Protein 9JQF (pdb70)

Structure (mmCIF, N/CA/C/O backbone):
data_9JQF
#
_entry.id   9JQF
#
_cell.length_a   122.748
_cell.length_b   122.748
_cell.length_c   104.691
_cell.angle_alpha   90.00
_cell.angle_beta   90.00
_cell.angle_gamma   120.00
#
_symmetry.space_group_name_H-M   'H 3 2'
#
loop_
_entity.id
_entity.type
_entity.pdbx_description
1 polymer '1-aminocyclopropane-1-c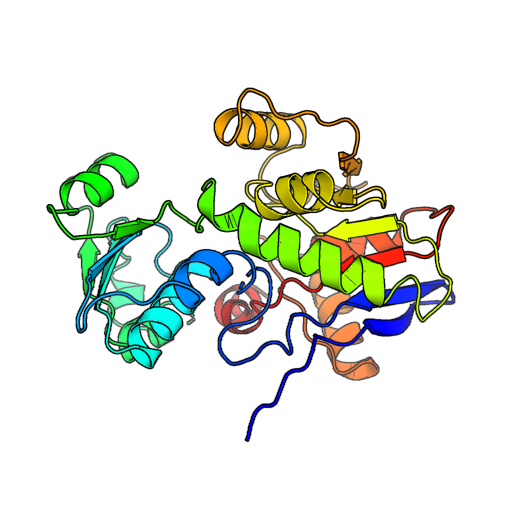arboxylate deaminase/D-cysteine desulfhydrase'
2 non-polymer 'SULFATE ION'
3 water water
#
loop_
_atom_site.group_PDB
_atom_site.id
_atom_site.type_symbol
_atom_site.label_atom_id
_atom_site.label_alt_id
_atom_site.label_comp_id
_atom_site.label_asym_id
_atom_site.label_entity_id
_atom_site.label_seq_id
_atom_site.pdbx_PDB_ins_code
_atom_site.Cartn_x
_atom_site.Cartn_y
_atom_site.Cartn_z
_atom_site.occupancy
_atom_site.B_iso_or_equiv
_atom_site.auth_seq_id
_atom_site.auth_comp_id
_atom_site.auth_asym_id
_atom_site.auth_atom_id
_atom_site.pdbx_PDB_model_num
ATOM 1 N N . ASN A 1 8 ? 7.706 -54.738 -21.385 1.00 54.65 2 ASN A N 1
ATOM 2 C CA . ASN A 1 8 ? 8.491 -53.827 -22.212 1.00 43.21 2 ASN A CA 1
ATOM 3 C C . ASN A 1 8 ? 8.796 -52.511 -21.517 1.00 44.84 2 ASN A C 1
ATOM 4 O O . ASN A 1 8 ? 7.898 -51.852 -20.994 1.00 48.44 2 ASN A O 1
ATOM 9 N N . PHE A 1 9 ? 10.065 -52.115 -21.543 1.00 43.26 3 PHE A N 1
ATOM 10 C CA . PHE A 1 9 ? 10.486 -50.780 -21.146 1.00 35.49 3 PHE A CA 1
ATOM 11 C C . PHE A 1 9 ? 10.818 -50.019 -22.422 1.00 35.88 3 PHE A C 1
ATOM 12 O O . PHE A 1 9 ? 11.647 -50.473 -23.217 1.00 38.34 3 PHE A O 1
ATOM 20 N N . ILE A 1 10 ? 10.147 -48.891 -22.638 1.00 33.13 4 ILE A N 1
ATOM 21 C CA . ILE A 1 10 ? 10.369 -48.088 -23.833 1.00 30.99 4 ILE A CA 1
ATOM 22 C C . ILE A 1 10 ? 10.442 -46.628 -23.422 1.00 26.09 4 ILE A C 1
ATOM 23 O O . ILE A 1 10 ? 9.641 -46.157 -22.607 1.00 31.42 4 ILE A O 1
ATOM 28 N N . LYS A 1 11 ? 11.413 -45.917 -23.984 1.00 22.82 5 LYS A N 1
ATOM 29 C CA . LYS A 1 11 ? 11.649 -44.517 -23.677 1.00 21.35 5 LYS A CA 1
ATOM 30 C C . LYS A 1 11 ? 12.110 -43.810 -24.943 1.00 20.81 5 LYS A C 1
ATOM 31 O O . LYS A 1 11 ? 12.871 -44.376 -25.731 1.00 24.86 5 LYS A O 1
ATOM 34 N N . THR A 1 12 ? 11.630 -42.593 -25.142 1.00 19.42 6 THR A N 1
ATOM 35 C CA . THR A 1 12 ? 12.135 -41.751 -26.221 1.00 18.09 6 THR A CA 1
ATOM 36 C C . THR A 1 12 ? 12.241 -40.330 -25.692 1.00 21.37 6 THR A C 1
ATOM 37 O O . THR A 1 12 ? 11.805 -40.025 -24.575 1.00 23.67 6 THR A O 1
ATOM 41 N N . ILE A 1 13 ? 12.862 -39.461 -26.486 1.00 20.18 7 ILE A N 1
ATOM 42 C CA . ILE A 1 13 ? 12.903 -38.039 -26.171 1.00 21.05 7 ILE A CA 1
ATOM 43 C C . ILE A 1 13 ? 12.514 -37.296 -27.435 1.00 17.78 7 ILE A C 1
ATOM 44 O O . ILE A 1 13 ? 12.715 -37.783 -28.555 1.00 18.49 7 ILE A O 1
ATOM 49 N N . SER A 1 14 ? 11.926 -36.125 -27.265 1.00 15.00 8 SER A N 1
ATOM 50 C CA . SER A 1 14 ? 11.362 -35.469 -28.432 1.00 14.30 8 SER A CA 1
ATOM 51 C C . SER A 1 14 ? 12.475 -35.122 -29.414 1.00 16.32 8 SER A C 1
ATOM 52 O O . SER A 1 14 ? 13.591 -34.769 -28.998 1.00 18.35 8 SER A O 1
ATOM 55 N N . PRO A 1 15 ? 12.229 -35.241 -30.713 1.00 15.61 9 PRO A N 1
ATOM 56 C CA . PRO A 1 15 ? 13.309 -35.085 -31.678 1.00 15.07 9 PRO A CA 1
ATOM 57 C C . PRO A 1 15 ? 13.625 -33.623 -31.945 1.00 17.05 9 PRO A C 1
ATOM 58 O O . PRO A 1 15 ? 12.836 -32.720 -31.664 1.00 17.27 9 PRO A O 1
ATOM 62 N N . ILE A 1 16 ? 14.820 -33.408 -32.483 1.00 17.46 10 ILE A N 1
ATOM 63 C CA . ILE A 1 16 ? 15.231 -32.102 -32.975 1.00 17.23 10 ILE A CA 1
ATOM 64 C C . ILE A 1 16 ? 15.164 -32.139 -34.491 1.00 20.39 10 ILE A C 1
ATOM 65 O O . ILE A 1 16 ? 15.733 -33.036 -35.132 1.00 21.95 10 ILE A O 1
ATOM 70 N N . GLN A 1 17 ? 14.455 -31.180 -35.065 1.00 18.64 11 GLN A N 1
ATOM 71 C CA . GLN A 1 17 ? 14.163 -31.170 -36.488 1.00 16.60 11 GLN A CA 1
ATOM 72 C C . GLN A 1 17 ? 14.798 -29.948 -37.131 1.00 18.66 11 GLN A C 1
ATOM 73 O O . GLN A 1 17 ? 14.750 -28.853 -36.568 1.00 21.01 11 GLN A O 1
ATOM 79 N N . LYS A 1 18 ? 15.386 -30.137 -38.311 1.00 18.70 12 LYS A N 1
ATOM 80 C CA . LYS A 1 18 ? 16.029 -29.051 -39.037 1.00 20.53 12 LYS A CA 1
ATOM 81 C C . LYS A 1 18 ? 15.035 -28.362 -39.963 1.00 21.95 12 LYS A C 1
ATOM 82 O O . LYS A 1 18 ? 14.239 -29.017 -40.638 1.00 25.77 12 LYS A O 1
ATOM 88 N N . ILE A 1 19 ? 15.095 -27.034 -40.008 1.00 19.64 13 ILE A N 1
ATOM 89 C CA . ILE A 1 19 ? 14.196 -26.257 -40.853 1.00 20.09 13 ILE A CA 1
ATOM 90 C C . ILE A 1 19 ? 14.987 -25.147 -41.533 1.00 23.68 13 ILE A C 1
ATOM 91 O O . ILE A 1 19 ? 15.897 -24.566 -40.934 1.00 24.28 13 ILE A O 1
ATOM 96 N N . ASN A 1 20 ? 14.632 -24.850 -42.785 1.00 20.95 14 ASN A N 1
ATOM 97 C CA . ASN A 1 20 ? 15.240 -23.781 -43.567 1.00 22.25 14 ASN A CA 1
ATOM 98 C C . ASN A 1 20 ? 14.171 -22.732 -43.815 1.00 23.03 14 ASN A C 1
ATOM 99 O O . ASN A 1 20 ? 13.188 -23.001 -44.511 1.00 27.83 14 ASN A O 1
ATOM 104 N N . PHE A 1 21 ? 14.360 -21.541 -43.255 1.00 24.84 15 PHE A N 1
ATOM 105 C CA . PHE A 1 21 ? 13.421 -20.436 -43.435 1.00 27.13 15 PHE A CA 1
ATOM 106 C C . PHE A 1 21 ? 14.139 -19.329 -44.202 1.00 28.51 15 PHE A C 1
ATOM 107 O O . PHE A 1 21 ? 14.951 -18.595 -43.627 1.00 29.28 15 PHE A O 1
ATOM 115 N N . ASN A 1 22 ? 13.838 -19.221 -45.498 1.00 28.73 16 ASN A N 1
ATOM 116 C CA . ASN A 1 22 ? 14.409 -18.189 -46.376 1.00 31.03 16 ASN A CA 1
ATOM 117 C C . ASN A 1 22 ? 15.932 -18.217 -46.357 1.00 38.88 16 ASN A C 1
ATOM 118 O O . ASN A 1 22 ? 16.595 -17.178 -46.394 1.00 40.65 16 ASN A O 1
ATOM 123 N N . GLY A 1 23 ? 16.497 -19.419 -46.297 1.00 30.53 17 GLY A N 1
ATOM 124 C CA . GLY A 1 23 ? 17.929 -19.585 -46.307 1.00 29.49 17 GLY A CA 1
ATOM 125 C C . GLY A 1 23 ? 18.554 -19.674 -44.939 1.00 35.03 17 GLY A C 1
ATOM 126 O O . GLY A 1 23 ? 19.730 -20.037 -44.841 1.00 34.65 17 GLY A O 1
ATOM 127 N N . PHE A 1 24 ? 17.806 -19.360 -43.886 1.00 32.32 18 PHE A N 1
ATOM 128 C CA . PHE A 1 24 ? 18.293 -19.477 -42.518 1.00 27.80 18 PHE A CA 1
ATOM 129 C C . PHE A 1 24 ? 17.904 -20.847 -41.982 1.00 23.02 18 PHE A C 1
ATOM 130 O O . PHE A 1 24 ? 16.725 -21.102 -41.713 1.00 25.17 18 PHE A O 1
ATOM 138 N N . GLU A 1 25 ? 18.894 -21.719 -41.811 1.00 26.40 19 GLU A N 1
ATOM 139 C CA . GLU A 1 25 ? 18.672 -23.056 -41.277 1.00 22.84 19 GLU A CA 1
ATOM 140 C C . GLU A 1 25 ? 18.776 -23.009 -39.758 1.00 23.95 19 GLU A C 1
ATOM 141 O O . GLU A 1 25 ? 19.760 -22.497 -39.215 1.00 25.46 19 GLU A O 1
ATOM 147 N N . PHE A 1 26 ? 17.756 -23.520 -39.073 1.00 19.43 20 PHE A N 1
ATOM 148 C CA . PHE A 1 26 ? 17.804 -23.609 -37.614 1.00 20.05 20 PHE A CA 1
ATOM 149 C C . PHE A 1 26 ? 17.140 -24.918 -37.203 1.00 18.34 20 PHE A C 1
ATOM 150 O O . PHE A 1 26 ? 16.791 -25.751 -38.046 1.00 20.59 20 PHE A O 1
ATOM 158 N N . TYR A 1 27 ? 17.001 -25.134 -35.891 1.00 17.17 21 TYR A N 1
ATOM 159 C CA . TYR A 1 27 ? 16.543 -26.414 -35.369 1.00 18.82 21 TYR A CA 1
ATOM 160 C C . TYR A 1 27 ? 15.356 -26.175 -34.453 1.00 17.69 21 TYR A C 1
ATOM 161 O O . TYR A 1 27 ? 15.305 -25.154 -33.771 1.00 18.50 21 TYR A O 1
ATOM 170 N N . ILE A 1 28 ? 14.390 -27.098 -34.459 1.00 16.99 22 ILE A N 1
ATOM 171 C CA . ILE A 1 28 ? 13.234 -27.023 -33.567 1.00 15.21 22 ILE A CA 1
ATOM 172 C C . ILE A 1 28 ? 13.226 -28.262 -32.683 1.00 17.83 22 ILE A C 1
ATOM 173 O O . ILE A 1 28 ? 13.330 -29.394 -33.181 1.00 17.95 22 ILE A O 1
ATOM 178 N N . LYS A 1 29 ? 13.093 -28.047 -31.375 1.00 15.22 23 LYS A N 1
ATOM 179 C CA . LYS A 1 29 ? 12.888 -29.134 -30.423 1.00 15.90 23 LYS A CA 1
ATOM 180 C C . LYS A 1 29 ? 11.392 -29.435 -30.404 1.00 17.15 23 LYS A C 1
ATOM 181 O O . LYS A 1 29 ? 10.600 -28.619 -29.924 1.00 15.57 23 LYS A O 1
ATOM 187 N N . ARG A 1 30 ? 11.000 -30.594 -30.953 1.00 16.90 24 ARG A N 1
ATOM 188 C CA . ARG A 1 30 ? 9.590 -30.906 -31.228 1.00 18.76 24 ARG A CA 1
ATOM 189 C C . ARG A 1 30 ? 8.850 -31.399 -29.980 1.00 16.40 24 ARG A C 1
ATOM 190 O O . ARG A 1 30 ? 8.338 -32.517 -29.935 1.00 16.26 24 ARG A O 1
ATOM 198 N N . ASP A 1 31 ? 8.754 -30.524 -28.975 1.00 13.67 25 ASP A N 1
ATOM 199 C CA . ASP A 1 31 ? 8.043 -30.892 -27.757 1.00 15.96 25 ASP A CA 1
ATOM 200 C C . ASP A 1 31 ? 6.540 -31.014 -27.985 1.00 19.91 25 ASP A C 1
ATOM 201 O O . ASP A 1 31 ? 5.839 -31.540 -27.114 1.00 18.25 25 ASP A O 1
ATOM 206 N N . ASP A 1 32 ? 6.024 -30.545 -29.125 1.00 16.91 26 ASP A N 1
ATOM 207 C CA . ASP A 1 32 ? 4.624 -30.797 -29.428 1.00 18.79 26 ASP A CA 1
ATOM 208 C C . ASP A 1 32 ? 4.341 -32.278 -29.635 1.00 20.57 26 ASP A C 1
ATOM 209 O O . ASP A 1 32 ? 3.169 -32.674 -29.623 1.00 22.88 26 ASP A O 1
ATOM 214 N N . LEU A 1 33 ? 5.378 -33.101 -29.791 1.00 17.58 27 LEU A N 1
ATOM 215 C CA . LEU A 1 33 ? 5.233 -34.536 -30.016 1.00 17.79 27 LEU A CA 1
ATOM 216 C C . LEU A 1 33 ? 5.315 -35.357 -28.732 1.00 19.87 27 LEU A C 1
ATOM 217 O O . LEU A 1 33 ? 5.406 -36.588 -28.809 1.00 24.28 27 LEU A O 1
ATOM 222 N N . LEU A 1 34 ? 5.291 -34.710 -27.562 1.00 20.81 28 LEU A N 1
ATOM 223 C CA . LEU A 1 34 ? 5.450 -35.444 -26.308 1.00 22.81 28 LEU A CA 1
ATOM 224 C C . LEU A 1 34 ? 4.245 -36.304 -25.955 1.00 24.36 28 LEU A C 1
ATOM 225 O O . LEU A 1 34 ? 4.382 -37.201 -25.122 1.00 30.95 28 LEU A O 1
ATOM 230 N N . GLY A 1 35 ? 3.082 -36.064 -26.541 1.00 24.74 29 GLY A N 1
ATOM 231 C CA . GLY A 1 35 ? 1.928 -36.876 -26.229 1.00 30.18 29 GLY A CA 1
ATOM 232 C C . GLY A 1 35 ? 0.683 -36.035 -26.078 1.00 25.94 29 GLY A C 1
ATOM 233 O O . GLY A 1 35 ? 0.656 -34.855 -26.429 1.00 27.51 29 GLY A O 1
ATOM 234 N N . GLU A 1 36 ? -0.375 -36.677 -25.568 1.00 27.83 30 GLU A N 1
ATOM 235 C CA . GLU A 1 36 ? -1.619 -35.967 -25.305 1.00 31.36 30 GLU A CA 1
ATOM 236 C C . GLU A 1 36 ? -1.356 -34.748 -24.445 1.00 30.69 30 GLU A C 1
ATOM 237 O O . GLU A 1 36 ? -1.918 -33.673 -24.683 1.00 37.33 30 GLU A O 1
ATOM 243 N N . ILE A 1 37 ? -0.492 -34.894 -23.448 1.00 22.95 31 ILE A N 1
ATOM 244 C CA . ILE A 1 37 ? 0.089 -33.750 -22.758 1.00 21.38 31 ILE A CA 1
ATOM 245 C C . ILE A 1 37 ? 1.407 -33.439 -23.453 1.00 21.66 31 ILE A C 1
ATOM 246 O O . ILE A 1 37 ? 2.301 -34.291 -23.506 1.00 22.38 31 ILE A O 1
ATOM 251 N N . ASN A 1 38 ? 1.540 -32.233 -24.000 1.00 20.36 32 ASN A N 1
ATOM 252 C CA . ASN A 1 38 ? 2.749 -31.925 -24.756 1.00 17.84 32 ASN A CA 1
ATOM 253 C C . ASN A 1 38 ? 3.157 -30.476 -24.521 1.00 20.57 32 ASN A C 1
ATOM 254 O O . ASN A 1 38 ? 2.460 -29.701 -23.856 1.00 19.97 32 ASN A O 1
ATOM 259 N N . GLY A 1 39 ? 4.338 -30.138 -25.029 1.00 17.49 33 GLY A N 1
ATOM 260 C CA . GLY A 1 39 ? 4.778 -28.759 -25.015 1.00 18.03 33 GLY A CA 1
ATOM 261 C C . GLY A 1 39 ? 5.124 -28.268 -23.617 1.00 18.99 33 GLY A C 1
ATOM 262 O O . GLY A 1 39 ? 5.482 -29.034 -22.709 1.00 17.19 33 GLY A O 1
ATOM 263 N N . ASN A 1 40 ? 4.990 -26.953 -23.467 1.00 17.57 34 ASN A N 1
ATOM 264 C CA . ASN A 1 40 ? 5.358 -26.232 -22.255 1.00 14.51 34 ASN A CA 1
ATOM 265 C C . ASN A 1 40 ? 4.719 -26.850 -21.015 1.00 19.74 34 ASN A C 1
ATOM 266 O O . ASN A 1 40 ? 5.410 -27.201 -20.045 1.00 18.00 34 ASN A O 1
ATOM 295 N N . ALA A 1 42 ? 3.420 -29.731 -20.539 1.00 17.36 36 ALA A N 1
ATOM 296 C CA . ALA A 1 42 ? 3.912 -31.082 -20.273 1.00 20.78 36 ALA A CA 1
ATOM 297 C C . ALA A 1 42 ? 5.235 -31.047 -19.525 1.00 19.31 36 ALA A C 1
ATOM 298 O O . ALA A 1 42 ? 5.460 -31.849 -18.606 1.00 18.82 36 ALA A O 1
ATOM 300 N N . ARG A 1 43 ? 6.145 -30.160 -19.934 1.00 15.28 37 ARG A N 1
ATOM 301 C CA . ARG A 1 43 ? 7.397 -30.004 -19.201 1.00 16.17 37 ARG A CA 1
ATOM 302 C C . ARG A 1 43 ? 7.126 -29.563 -17.767 1.00 17.37 37 ARG A C 1
ATOM 303 O O . ARG A 1 43 ? 7.642 -30.153 -16.806 1.00 16.78 37 ARG A O 1
ATOM 311 N N . LYS A 1 44 ? 6.274 -28.554 -17.592 1.00 16.17 38 LYS A N 1
ATOM 312 C CA . LYS A 1 44 ? 5.970 -28.128 -16.231 1.00 16.98 38 LYS A CA 1
ATOM 313 C C . LYS A 1 44 ? 5.384 -29.260 -15.392 1.00 19.50 38 LYS A C 1
ATOM 314 O O . LYS A 1 44 ? 5.617 -29.306 -14.183 1.00 18.51 38 LYS A O 1
ATOM 320 N N . LEU A 1 45 ? 4.602 -30.161 -15.994 1.00 18.94 39 LEU A N 1
ATOM 321 C CA . LEU A 1 45 ? 3.953 -31.222 -15.222 1.00 21.09 39 LEU A CA 1
ATOM 322 C C . LEU A 1 45 ? 4.884 -32.373 -14.860 1.00 18.52 39 LEU A C 1
ATOM 323 O O . LEU A 1 45 ? 4.456 -33.278 -14.139 1.00 20.72 39 LEU A O 1
ATOM 328 N N . ALA A 1 46 ? 6.137 -32.366 -15.323 1.00 17.58 40 ALA A N 1
ATOM 329 C CA . ALA A 1 46 ? 6.999 -33.532 -15.128 1.00 20.72 40 ALA A CA 1
ATOM 330 C C . ALA A 1 46 ? 7.097 -33.932 -13.662 1.00 22.09 40 ALA A C 1
ATOM 331 O O . ALA A 1 46 ? 7.056 -35.126 -13.334 1.00 21.11 40 ALA A O 1
ATOM 333 N N . PHE A 1 47 ? 7.231 -32.952 -12.769 1.00 20.26 41 PHE A N 1
ATOM 334 C CA . PHE A 1 47 ? 7.292 -33.253 -11.339 1.00 20.88 41 PHE A CA 1
ATOM 335 C C . PHE A 1 47 ? 6.090 -34.078 -10.893 1.00 21.65 41 PHE A C 1
ATOM 336 O O . PHE A 1 47 ? 6.233 -35.075 -10.180 1.00 23.92 41 PHE A O 1
ATOM 344 N N . TYR A 1 48 ? 4.892 -33.657 -11.290 1.00 20.14 42 TYR A N 1
ATOM 345 C CA . TYR A 1 48 ? 3.676 -34.317 -10.826 1.00 24.74 42 TYR A CA 1
ATOM 346 C C . TYR A 1 48 ? 3.491 -35.682 -11.473 1.00 26.99 42 TYR A C 1
ATOM 347 O O . TYR A 1 48 ? 2.946 -36.601 -10.852 1.00 29.87 42 TYR A O 1
ATOM 356 N N . ILE A 1 49 ? 3.929 -35.828 -12.724 1.00 22.16 43 ILE A N 1
ATOM 357 C CA . ILE A 1 49 ? 3.815 -37.107 -13.418 1.00 26.33 43 ILE A CA 1
ATOM 358 C C . ILE A 1 49 ? 4.732 -38.147 -12.789 1.00 30.95 43 ILE A C 1
ATOM 359 O O . ILE A 1 49 ? 4.392 -39.336 -12.741 1.00 33.76 43 ILE A O 1
ATOM 364 N N . HIS A 1 50 ? 5.891 -37.722 -12.281 1.00 29.44 44 HIS A N 1
ATOM 365 C CA . HIS A 1 50 ? 6.838 -38.646 -11.670 1.00 38.88 44 HIS A CA 1
ATOM 366 C C . HIS A 1 50 ? 6.454 -39.030 -10.246 1.00 36.76 44 HIS A C 1
ATOM 367 O O . HIS A 1 50 ? 6.951 -40.042 -9.738 1.00 42.60 44 HIS A O 1
ATOM 374 N N . GLN A 1 51 ? 5.593 -38.256 -9.589 1.00 26.96 45 GLN A N 1
ATOM 375 C CA . GLN A 1 51 ? 5.084 -38.663 -8.288 1.00 28.66 45 GLN A CA 1
ATOM 376 C C . GLN A 1 51 ? 4.127 -39.843 -8.449 1.00 31.37 45 GLN A C 1
ATOM 377 O O . GLN A 1 51 ? 3.615 -40.124 -9.538 1.00 30.09 45 GLN A O 1
ATOM 383 N N . ARG A 1 52 ? 3.899 -40.556 -7.352 1.00 29.80 46 ARG A N 1
ATOM 384 C CA . ARG A 1 52 ? 2.909 -41.631 -7.319 1.00 31.62 46 ARG A CA 1
ATOM 385 C C . ARG A 1 52 ? 1.974 -41.289 -6.171 1.00 37.37 46 ARG A C 1
ATOM 386 O O . ARG A 1 52 ? 2.227 -41.646 -5.019 1.00 47.75 46 ARG A O 1
ATOM 394 N N . TYR A 1 53 ? 0.911 -40.584 -6.491 1.00 32.84 47 TYR A N 1
ATOM 395 C CA . TYR A 1 53 ? -0.058 -40.138 -5.511 1.00 33.72 47 TYR A CA 1
ATOM 396 C C . TYR A 1 53 ? -1.075 -41.237 -5.227 1.00 40.21 47 TYR A C 1
ATOM 397 O O . TYR A 1 53 ? -1.330 -42.094 -6.079 1.00 42.84 47 TYR A O 1
ATOM 406 N N . PRO A 1 54 ? -1.663 -41.234 -4.034 1.00 38.81 48 PRO A N 1
ATOM 407 C CA . PRO A 1 54 ? -2.736 -42.187 -3.746 1.00 45.44 48 PRO A CA 1
ATOM 408 C C . PRO A 1 54 ? -3.866 -42.044 -4.749 1.00 44.80 48 PRO A C 1
ATOM 409 O O . PRO A 1 54 ? -4.047 -40.996 -5.368 1.00 42.24 48 PRO A O 1
ATOM 413 N N . LYS A 1 55 ? -4.621 -43.123 -4.915 1.00 47.51 49 LYS A N 1
ATOM 414 C CA . LYS A 1 55 ? -5.709 -43.110 -5.880 1.00 48.47 49 LYS A CA 1
ATOM 415 C C . LYS A 1 55 ? -6.742 -42.059 -5.492 1.00 45.88 49 LYS A C 1
ATOM 416 O O . LYS A 1 55 ? -7.011 -41.838 -4.307 1.00 45.84 49 LYS A O 1
ATOM 419 N N . ASN A 1 56 ? -7.300 -41.395 -6.508 1.00 44.50 50 ASN A N 1
ATOM 420 C CA . ASN A 1 56 ? -8.295 -40.331 -6.368 1.00 46.93 50 ASN A CA 1
ATOM 421 C C . ASN A 1 56 ? -7.750 -39.094 -5.654 1.00 42.61 50 ASN A C 1
ATOM 422 O O . ASN A 1 56 ? -8.521 -38.322 -5.070 1.00 45.15 50 ASN A O 1
ATOM 427 N N . GLN A 1 57 ? -6.434 -38.898 -5.682 1.00 40.02 51 GLN A N 1
ATOM 428 C CA . GLN A 1 57 ? -5.834 -37.666 -5.186 1.00 37.56 51 GLN A CA 1
ATOM 429 C C . GLN A 1 57 ? -6.468 -36.450 -5.854 1.00 39.18 51 GLN A C 1
ATOM 430 O O . GLN A 1 57 ? -6.692 -36.435 -7.066 1.00 39.46 51 GLN A O 1
ATOM 436 N N . SER A 1 58 ? -6.750 -35.420 -5.062 1.00 41.51 52 SER A N 1
ATOM 437 C CA . SER A 1 58 ? -7.330 -34.189 -5.585 1.00 38.68 52 SER A CA 1
ATOM 438 C C . SER A 1 58 ? -6.267 -33.122 -5.788 1.00 33.51 52 SER A C 1
ATOM 439 O O . SER A 1 58 ? -5.357 -32.969 -4.967 1.00 36.02 52 SER A O 1
ATOM 442 N N . PHE A 1 59 ? -6.400 -32.379 -6.888 1.00 31.31 53 PHE A N 1
ATOM 443 C CA . PHE A 1 59 ? -5.528 -31.271 -7.243 1.00 27.70 53 PHE A CA 1
ATOM 444 C C . PHE A 1 59 ? -6.369 -30.015 -7.409 1.00 34.66 53 PHE A C 1
ATOM 445 O O . PHE A 1 59 ? -7.451 -30.059 -8.002 1.00 44.78 53 PHE A O 1
ATOM 453 N N . VAL A 1 60 ? -5.879 -28.900 -6.869 1.00 34.87 54 VAL A N 1
ATOM 454 C CA . VAL A 1 60 ? -6.555 -27.607 -6.958 1.00 35.74 54 VAL A CA 1
ATOM 455 C C . VAL A 1 60 ? -5.662 -26.651 -7.737 1.00 33.02 54 VAL A C 1
ATOM 456 O O . VAL A 1 60 ? -4.491 -26.470 -7.389 1.00 31.32 54 VAL A O 1
ATOM 460 N N . SER A 1 61 ? -6.214 -26.036 -8.778 1.00 28.37 55 SER A N 1
ATOM 461 C CA . SER A 1 61 ? -5.529 -24.961 -9.477 1.00 27.64 55 SER A CA 1
ATOM 462 C C . SER A 1 61 ? -6.556 -23.887 -9.820 1.00 33.05 55 SER A C 1
ATOM 463 O O . SER A 1 61 ? -7.721 -23.956 -9.414 1.00 33.69 55 SER A O 1
ATOM 466 N N . TYR A 1 62 ? -6.111 -22.886 -10.574 1.00 34.98 56 TYR A N 1
ATOM 467 C CA . TYR A 1 62 ? -6.956 -21.756 -10.933 1.00 36.87 56 TYR A CA 1
ATOM 468 C C . TYR A 1 62 ? -6.355 -21.069 -12.152 1.00 30.51 56 TYR A C 1
ATOM 469 O O . TYR A 1 62 ? -5.217 -21.339 -12.542 1.00 30.59 56 TYR A O 1
ATOM 478 N N . GLY A 1 63 ? -7.136 -20.175 -12.746 1.00 33.02 57 GLY A N 1
ATOM 479 C CA . GLY A 1 63 ? -6.693 -19.426 -13.898 1.00 33.49 57 GLY A CA 1
ATOM 480 C C . GLY A 1 63 ? -7.806 -19.301 -14.908 1.00 37.52 57 GLY A C 1
ATOM 481 O O . GLY A 1 63 ? -8.985 -19.433 -14.574 1.00 40.18 57 GLY A O 1
ATOM 482 N N . GLY A 1 64 ? -7.416 -19.033 -16.153 1.00 37.24 58 GLY A N 1
ATOM 483 C CA . GLY A 1 64 ? -8.404 -18.804 -17.191 1.00 40.98 58 GLY A CA 1
ATOM 484 C C . GLY A 1 64 ? -9.139 -20.081 -17.551 1.00 35.52 58 GLY A C 1
ATOM 485 O O . GLY A 1 64 ? -8.552 -21.162 -17.631 1.00 35.42 58 GLY A O 1
ATOM 486 N N . SER A 1 65 ? -10.451 -19.948 -17.769 1.00 43.43 59 SER A N 1
ATOM 487 C CA . SER A 1 65 ? -11.281 -21.085 -18.147 1.00 43.68 59 SER A CA 1
ATOM 488 C C . SER A 1 65 ? -10.956 -21.622 -19.535 1.00 45.92 59 SER A C 1
ATOM 489 O O . SER A 1 65 ? -11.474 -22.679 -19.905 1.00 42.57 59 SER A O 1
ATOM 492 N N . GLN A 1 66 ? -10.117 -20.929 -20.305 1.00 45.28 60 GLN A N 1
ATOM 493 C CA . GLN A 1 66 ? -9.681 -21.403 -21.614 1.00 43.18 60 GLN A CA 1
ATOM 494 C C . GLN A 1 66 ? -8.177 -21.655 -21.680 1.00 36.75 60 GLN A C 1
ATOM 495 O O . GLN A 1 66 ? -7.614 -21.697 -22.782 1.00 37.30 60 GLN A O 1
ATOM 501 N N . SER A 1 67 ? -7.513 -21.835 -20.540 1.00 36.82 61 SER A N 1
ATOM 502 C CA . SER A 1 67 ? -6.053 -21.823 -20.509 1.00 35.84 61 SER A CA 1
ATOM 503 C C . SER A 1 67 ? -5.449 -23.181 -20.866 1.00 33.69 61 SER A C 1
ATOM 504 O O . SER A 1 67 ? -6.047 -24.236 -20.634 1.00 29.85 61 SER A O 1
ATOM 507 N N . ASN A 1 68 ? -4.238 -23.138 -21.435 1.00 34.63 62 ASN A N 1
ATOM 508 C CA . ASN A 1 68 ? -3.498 -24.364 -21.733 1.00 26.65 62 ASN A CA 1
ATOM 509 C C . ASN A 1 68 ? -3.236 -25.177 -20.476 1.00 25.44 62 ASN A C 1
ATOM 510 O O . ASN A 1 68 ? -3.246 -26.411 -20.517 1.00 29.03 62 ASN A O 1
ATOM 515 N N . ALA A 1 69 ? -2.953 -24.503 -19.359 1.00 28.13 63 ALA A N 1
ATOM 516 C CA . ALA A 1 69 ? -2.697 -25.220 -18.116 1.00 25.40 63 ALA A CA 1
ATOM 517 C C . ALA A 1 69 ? -3.923 -26.003 -17.665 1.00 23.47 63 ALA A C 1
ATOM 518 O O . ALA A 1 69 ? -3.799 -27.143 -17.202 1.00 24.58 63 ALA A O 1
ATOM 520 N N . LEU A 1 70 ? -5.113 -25.401 -17.785 1.00 25.26 64 LEU A N 1
ATOM 521 C CA . LEU A 1 70 ? -6.353 -26.107 -17.472 1.00 29.52 64 LEU A CA 1
ATOM 522 C C . LEU A 1 70 ? -6.469 -27.387 -18.289 1.00 27.44 64 LEU A C 1
ATOM 523 O O . LEU A 1 70 ? -6.712 -28.471 -17.740 1.00 27.34 64 LEU A O 1
ATOM 528 N N . ALA A 1 71 ? -6.267 -27.280 -19.608 1.00 30.76 65 ALA A N 1
ATOM 529 C CA . ALA A 1 71 ? -6.353 -28.440 -20.489 1.00 27.07 65 ALA A CA 1
ATOM 530 C C . ALA A 1 71 ? -5.333 -29.509 -20.109 1.00 25.29 65 ALA A C 1
ATOM 531 O O . ALA A 1 71 ? -5.677 -30.691 -19.977 1.00 29.37 65 ALA A O 1
ATOM 533 N N . ALA A 1 72 ? -4.077 -29.108 -19.894 1.00 26.51 66 ALA A N 1
ATOM 534 C CA . ALA A 1 72 ? -3.034 -30.070 -19.539 1.00 23.65 66 ALA A CA 1
ATOM 535 C C . ALA A 1 72 ? -3.335 -30.750 -18.207 1.00 26.46 66 ALA A C 1
ATOM 536 O O . ALA A 1 72 ? -3.228 -31.980 -18.080 1.00 26.38 66 ALA A O 1
ATOM 538 N N . LEU A 1 73 ? -3.710 -29.961 -17.198 1.00 24.71 67 LEU A N 1
ATOM 539 C CA . LEU A 1 73 ? -4.036 -30.529 -15.893 1.00 23.58 67 LEU A CA 1
ATOM 540 C C . LEU A 1 73 ? -5.206 -31.500 -15.982 1.00 25.65 67 LEU A C 1
ATOM 541 O O . LEU A 1 73 ? -5.220 -32.533 -15.300 1.00 26.69 67 LEU A O 1
ATOM 546 N N . SER A 1 74 ? -6.199 -31.187 -16.821 1.00 28.20 68 SER A N 1
ATOM 547 C CA . SER A 1 74 ? -7.361 -32.062 -16.934 1.00 32.70 68 SER A CA 1
ATOM 548 C C . SER A 1 74 ? -6.973 -33.428 -17.491 1.00 27.76 68 SER A C 1
ATOM 549 O O . SER A 1 74 ? -7.484 -34.459 -17.033 1.00 31.35 68 SER A O 1
ATOM 552 N N . ILE A 1 75 ? -6.045 -33.455 -18.458 1.00 29.06 69 ILE A N 1
ATOM 553 C CA . ILE A 1 75 ? -5.556 -34.720 -19.007 1.00 28.15 69 ILE A CA 1
ATOM 554 C C . ILE A 1 75 ? -4.724 -35.463 -17.970 1.00 27.08 69 ILE A C 1
ATOM 555 O O . ILE A 1 75 ? -4.890 -36.673 -17.763 1.00 31.09 69 ILE A O 1
ATOM 560 N N . PHE A 1 76 ? -3.810 -34.746 -17.310 1.00 25.37 70 PHE A N 1
ATOM 561 C CA . PHE A 1 76 ? -3.001 -35.338 -16.248 1.00 25.69 70 PHE A CA 1
ATOM 562 C C . PHE A 1 76 ? -3.879 -36.034 -15.219 1.00 28.49 70 PHE A C 1
ATOM 563 O O . PHE A 1 76 ? -3.631 -37.186 -14.842 1.00 30.62 70 PHE A O 1
ATOM 571 N N . ALA A 1 77 ? -4.942 -35.358 -14.784 1.00 27.70 71 ALA A N 1
ATOM 572 C CA . ALA A 1 77 ? -5.814 -35.946 -13.775 1.00 29.24 71 ALA A CA 1
ATOM 573 C C . ALA A 1 77 ? -6.611 -37.114 -14.345 1.00 32.40 71 ALA A C 1
ATOM 574 O O . ALA A 1 77 ? -6.730 -38.162 -13.698 1.00 32.30 71 ALA A O 1
ATOM 576 N N . LYS A 1 78 ? -7.154 -36.961 -15.556 1.00 32.61 72 LYS A N 1
ATOM 577 C CA . LYS A 1 78 ? -8.011 -38.007 -16.112 1.00 40.16 72 LYS A CA 1
ATOM 578 C C . LYS A 1 78 ? -7.234 -39.297 -16.358 1.00 41.86 72 LYS A C 1
ATOM 579 O O . LYS A 1 78 ? -7.742 -40.393 -16.090 1.00 45.51 72 LYS A O 1
ATOM 582 N N . GLN A 1 79 ? -6.006 -39.188 -16.869 1.00 42.01 73 GLN A N 1
ATOM 583 C CA . GLN A 1 79 ? -5.199 -40.372 -17.151 1.00 39.76 73 GLN A CA 1
ATOM 584 C C . GLN A 1 79 ? -4.914 -41.181 -15.893 1.00 43.41 73 GLN A C 1
ATOM 585 O O . GLN A 1 79 ? -4.770 -42.406 -15.962 1.00 48.13 73 GLN A O 1
ATOM 591 N N . ARG A 1 80 ? -4.826 -40.519 -14.739 1.00 38.50 74 ARG A N 1
ATOM 592 C CA . ARG A 1 80 ? -4.366 -41.151 -13.510 1.00 40.09 74 ARG A CA 1
ATOM 593 C C . ARG A 1 80 ? -5.480 -41.326 -12.488 1.00 44.42 74 ARG A C 1
ATOM 594 O O . ARG A 1 80 ? -5.200 -41.683 -11.338 1.00 48.97 74 ARG A O 1
ATOM 602 N N . SER A 1 81 ? -6.734 -41.101 -12.883 1.00 38.16 75 SER A N 1
ATOM 603 C CA . SER A 1 81 ? -7.882 -41.175 -11.976 1.00 44.38 75 SER A CA 1
ATOM 604 C C . SER A 1 81 ? -7.715 -40.250 -10.774 1.00 45.16 75 SER A C 1
ATOM 605 O O . SER A 1 81 ? -8.214 -40.531 -9.680 1.00 47.54 75 SER A O 1
ATOM 608 N N . TYR A 1 82 ? -7.002 -39.146 -10.965 1.00 41.22 76 TYR A N 1
ATOM 609 C CA . TYR A 1 82 ? -6.984 -38.073 -9.988 1.00 36.44 76 TYR A CA 1
ATOM 610 C C . TYR A 1 82 ? -8.176 -37.146 -10.232 1.00 39.21 76 TYR A C 1
ATOM 611 O O . TYR A 1 82 ? -8.881 -37.246 -11.239 1.00 41.28 76 TYR A O 1
ATOM 620 N N . LYS A 1 83 ? -8.406 -36.232 -9.296 1.00 39.38 77 LYS A N 1
ATOM 621 C CA . LYS A 1 83 ? -9.453 -35.234 -9.446 1.00 41.28 77 LYS A CA 1
ATOM 622 C C . LYS A 1 83 ? -8.827 -33.852 -9.569 1.00 39.17 77 LYS A C 1
ATOM 623 O O . LYS A 1 83 ? -7.843 -33.548 -8.886 1.00 43.00 77 LYS A O 1
ATOM 626 N N . LEU A 1 84 ? -9.390 -33.016 -10.443 1.00 33.88 78 LEU A N 1
ATOM 627 C CA . LEU A 1 84 ? -8.930 -31.641 -10.612 1.00 33.18 78 LEU A CA 1
ATOM 628 C C . LEU A 1 84 ? -10.038 -30.679 -10.215 1.00 35.79 78 LEU A C 1
ATOM 629 O O . LEU A 1 84 ? -11.119 -30.689 -10.813 1.00 40.25 78 LEU A O 1
ATOM 634 N N . VAL A 1 85 ? -9.763 -29.844 -9.222 1.00 36.27 79 VAL A N 1
ATOM 635 C CA . VAL A 1 85 ? -10.635 -28.738 -8.850 1.00 38.20 79 VAL A CA 1
ATOM 636 C C . VAL A 1 85 ? -10.031 -27.471 -9.438 1.00 35.61 79 VAL A C 1
ATOM 637 O O . VAL A 1 85 ? -8.866 -27.150 -9.174 1.00 34.56 79 VAL A O 1
ATOM 641 N N . PHE A 1 86 ? -10.800 -26.751 -10.251 1.00 35.53 80 PHE A N 1
ATOM 642 C CA . PHE A 1 86 ? -10.261 -25.606 -10.979 1.00 33.96 80 PHE A CA 1
ATOM 643 C C . PHE A 1 86 ? -11.092 -24.369 -10.668 1.00 36.33 80 PHE A C 1
ATOM 644 O O . PHE A 1 86 ? -12.255 -24.275 -11.076 1.00 40.08 80 PHE A O 1
ATOM 652 N N . ALA A 1 87 ? -10.494 -23.428 -9.946 1.00 36.28 81 ALA A N 1
ATOM 653 C CA . ALA A 1 87 ? -11.162 -22.184 -9.599 1.00 37.81 81 ALA A CA 1
ATOM 654 C C . ALA A 1 87 ? -10.956 -21.167 -10.714 1.00 38.84 81 ALA A C 1
ATOM 655 O O . ALA A 1 87 ? -9.896 -21.114 -11.333 1.00 41.21 81 ALA A O 1
ATOM 657 N N . CYS A 1 88 ? -11.977 -20.359 -10.974 1.00 42.52 82 CYS A N 1
ATOM 658 C CA . CYS A 1 88 ? -11.853 -19.388 -12.052 1.00 46.23 82 CYS A CA 1
ATOM 659 C C . CYS A 1 88 ? -12.842 -18.259 -11.818 1.00 47.12 82 CYS A C 1
ATOM 660 O O . CYS A 1 88 ? -13.794 -18.394 -11.044 1.00 52.30 82 CYS A O 1
ATOM 663 N N . GLU A 1 89 ? -12.593 -17.137 -12.493 1.00 50.66 83 GLU A N 1
ATOM 664 C CA . GLU A 1 89 ? -13.521 -16.018 -12.431 1.00 52.60 83 GLU A CA 1
ATOM 665 C C . GLU A 1 89 ? -14.865 -16.432 -13.015 1.00 56.81 83 GLU A C 1
ATOM 666 O O . GLU A 1 89 ? -14.952 -17.355 -13.832 1.00 49.36 83 GLU A O 1
ATOM 672 N N . LYS A 1 90 ? -15.921 -15.752 -12.567 1.00 61.86 84 LYS A N 1
ATOM 673 C CA . LYS A 1 90 ? -17.270 -16.049 -13.035 1.00 63.49 84 LYS A CA 1
ATOM 674 C C . LYS A 1 90 ? -17.288 -16.155 -14.553 1.00 63.58 84 LYS A C 1
ATOM 675 O O . LYS A 1 90 ? -16.956 -15.199 -15.261 1.00 68.06 84 LYS A O 1
ATOM 677 N N . ILE A 1 91 ? -17.633 -17.334 -15.045 1.00 56.88 85 ILE A N 1
ATOM 678 C CA . ILE A 1 91 ? -17.516 -17.628 -16.466 1.00 55.17 85 ILE A CA 1
ATOM 679 C C . ILE A 1 91 ? -18.652 -16.959 -17.222 1.00 61.19 85 ILE A C 1
ATOM 680 O O . ILE A 1 91 ? -19.788 -16.878 -16.734 1.00 61.66 85 ILE A O 1
ATOM 682 N N . SER A 1 92 ? -18.333 -16.459 -18.414 1.00 59.71 86 SER A N 1
ATOM 683 C CA . SER A 1 92 ? -19.319 -15.831 -19.279 1.00 67.71 86 SER A CA 1
ATOM 684 C C . SER A 1 92 ? -20.505 -16.758 -19.518 1.00 65.18 86 SER A C 1
ATOM 685 O O . SER A 1 92 ? -20.335 -17.954 -19.779 1.00 63.17 86 SER A O 1
ATOM 688 N N . THR A 1 93 ? -21.712 -16.195 -19.408 1.00 69.22 87 THR A N 1
ATOM 689 C CA . THR A 1 93 ? -22.924 -16.956 -19.690 1.00 71.63 87 THR A CA 1
ATOM 690 C C . THR A 1 93 ? -22.872 -17.585 -21.076 1.00 71.72 87 THR A C 1
ATOM 691 O O . THR A 1 93 ? -23.241 -18.752 -21.252 1.00 71.35 87 THR A O 1
ATOM 695 N N . PHE A 1 94 ? -22.399 -16.830 -22.072 1.00 72.47 88 PHE A N 1
ATOM 696 C CA . PHE A 1 94 ? -22.300 -17.364 -23.427 1.00 72.91 88 PHE A CA 1
ATOM 697 C C . PHE A 1 94 ? -21.409 -18.598 -23.470 1.00 70.11 88 PHE A C 1
ATOM 698 O O . PHE A 1 94 ? -21.766 -19.613 -24.080 1.00 70.53 88 PHE A O 1
ATOM 700 N N . LEU A 1 95 ? -20.245 -18.536 -22.813 1.00 64.92 89 LEU A N 1
ATOM 701 C CA . LEU A 1 95 ? -19.313 -19.658 -22.857 1.00 64.16 89 LEU A CA 1
ATOM 702 C C . LEU A 1 95 ? -19.881 -20.883 -22.149 1.00 66.58 89 LEU A C 1
ATOM 703 O O . LEU A 1 95 ? -19.718 -22.010 -22.632 1.00 62.33 89 LEU A O 1
ATOM 708 N N . LYS A 1 96 ? -20.541 -20.685 -21.003 1.00 62.33 90 LYS A N 1
ATOM 709 C CA . LYS A 1 96 ? -21.132 -21.811 -20.284 1.00 63.25 90 LYS A CA 1
ATOM 710 C C . LYS A 1 96 ? -22.087 -22.585 -21.180 1.00 67.83 90 LYS A C 1
ATOM 711 O O . LYS A 1 96 ? -22.039 -23.818 -21.246 1.00 68.88 90 LYS A O 1
ATOM 714 N N . ASN A 1 97 ? -22.960 -21.865 -21.886 1.00 71.20 91 ASN A N 1
ATOM 715 C CA . ASN A 1 97 ? -23.932 -22.496 -22.764 1.00 72.28 91 ASN A CA 1
ATOM 716 C C . ASN A 1 97 ? -23.314 -22.989 -24.065 1.00 72.27 91 ASN A C 1
ATOM 717 O O . ASN A 1 97 ? -23.896 -23.863 -24.717 1.00 74.32 91 ASN A O 1
ATOM 719 N N . ASN A 1 98 ? -22.150 -22.466 -24.449 1.00 67.81 92 ASN A N 1
ATOM 720 C CA . ASN A 1 98 ? -21.496 -22.814 -25.711 1.00 67.44 92 ASN A CA 1
ATOM 721 C C . ASN A 1 98 ? -20.032 -23.155 -25.453 1.00 66.25 92 ASN A C 1
ATOM 722 O O . ASN A 1 98 ? -19.129 -22.383 -25.799 1.00 67.14 92 ASN A O 1
ATOM 724 N N . ASN A 1 102 ? -10.142 -25.276 -25.056 1.00 46.30 96 ASN A N 1
ATOM 725 C CA . ASN A 1 102 ? -9.601 -25.895 -23.848 1.00 40.43 96 ASN A CA 1
ATOM 726 C C . ASN A 1 102 ? -10.692 -26.104 -22.800 1.00 42.45 96 ASN A C 1
ATOM 727 O O . ASN A 1 102 ? -10.686 -27.112 -22.082 1.00 42.86 96 ASN A O 1
ATOM 732 N N . TYR A 1 103 ? -11.627 -25.152 -22.689 1.00 47.32 97 TYR A N 1
ATOM 733 C CA . TYR A 1 103 ? -12.715 -25.277 -21.719 1.00 48.41 97 TYR A CA 1
ATOM 734 C C . TYR A 1 103 ? -13.571 -26.501 -22.007 1.00 53.28 97 TYR A C 1
ATOM 735 O O . TYR A 1 103 ? -13.981 -27.214 -21.082 1.00 55.88 97 TYR A O 1
ATOM 744 N N . ALA A 1 104 ? -13.851 -26.764 -23.284 1.00 51.64 98 ALA A N 1
ATOM 745 C CA . ALA A 1 104 ? -14.649 -27.934 -23.632 1.00 51.54 98 ALA A CA 1
ATOM 746 C C . ALA A 1 104 ? -13.906 -29.224 -23.313 1.00 51.59 98 ALA A C 1
ATOM 747 O O . ALA A 1 104 ? -14.509 -30.189 -22.829 1.00 56.56 98 ALA A O 1
ATOM 749 N N . LEU A 1 105 ? -12.598 -29.266 -23.581 1.00 50.24 99 LEU A N 1
ATOM 750 C CA . LEU A 1 105 ? -11.830 -30.470 -23.275 1.00 48.39 99 LEU A CA 1
ATOM 751 C C . LEU A 1 105 ? -11.743 -30.700 -21.772 1.00 47.88 99 LEU A C 1
ATOM 752 O O . LEU A 1 105 ? -11.794 -31.847 -21.310 1.00 46.48 99 LEU A O 1
ATOM 757 N N . ALA A 1 106 ? -11.606 -29.621 -20.996 1.00 43.49 100 ALA A N 1
ATOM 758 C CA . ALA A 1 106 ? -11.586 -29.754 -19.544 1.00 41.16 100 ALA A CA 1
ATOM 759 C C . ALA A 1 106 ? -12.942 -30.204 -19.017 1.00 42.57 100 ALA A C 1
ATOM 760 O O . ALA A 1 106 ? -13.010 -31.024 -18.092 1.00 40.88 100 ALA A O 1
ATOM 762 N N . LEU A 1 107 ? -14.031 -29.679 -19.593 1.00 45.50 101 LEU A N 1
ATOM 763 C CA . LEU A 1 107 ? -15.362 -30.174 -19.249 1.00 50.71 101 LEU A CA 1
ATOM 764 C C . LEU A 1 107 ? -15.491 -31.656 -19.569 1.00 51.97 101 LEU A C 1
ATOM 765 O O . LEU A 1 107 ? -16.063 -32.422 -18.785 1.00 57.79 101 LEU A O 1
ATOM 770 N N . GLU A 1 108 ? -14.956 -32.083 -20.716 1.00 47.92 102 GLU A N 1
ATOM 771 C CA . GLU A 1 108 ? -15.069 -33.486 -21.098 1.00 49.96 102 GLU A CA 1
ATOM 772 C C . GLU A 1 108 ? -14.225 -34.381 -20.199 1.00 51.81 102 GLU A C 1
ATOM 773 O O . GLU A 1 108 ? -14.599 -35.533 -19.950 1.00 55.84 102 GLU A O 1
ATOM 775 N N . ASN A 1 109 ? -13.100 -33.874 -19.695 1.00 41.27 103 ASN A N 1
ATOM 776 C CA . ASN A 1 109 ? -12.254 -34.639 -18.790 1.00 41.56 103 ASN A CA 1
ATOM 777 C C . ASN A 1 109 ? -12.731 -34.598 -17.345 1.00 43.98 103 ASN A C 1
ATOM 778 O O . ASN A 1 109 ? -12.030 -35.109 -16.466 1.00 44.44 103 ASN A O 1
ATOM 783 N N . GLY A 1 110 ? -13.888 -34.002 -17.073 1.00 41.87 104 GLY A N 1
ATOM 784 C CA . GLY A 1 110 ? -14.468 -34.087 -15.746 1.00 46.40 104 GLY A CA 1
ATOM 785 C C . GLY A 1 110 ? -13.899 -33.141 -14.716 1.00 44.87 104 GLY A C 1
ATOM 786 O O . GLY A 1 110 ? -13.933 -33.449 -13.521 1.00 44.08 104 GLY A O 1
ATOM 787 N N . VAL A 1 111 ? -13.382 -31.988 -15.140 1.00 37.79 105 VAL A N 1
ATOM 788 C CA . VAL A 1 111 ? -12.859 -31.010 -14.194 1.00 40.86 105 VAL A CA 1
ATOM 789 C C . VAL A 1 111 ? -13.992 -30.443 -13.353 1.00 39.93 105 VAL A C 1
ATOM 790 O O . VAL A 1 111 ? -15.097 -30.195 -13.854 1.00 44.04 105 VAL A O 1
ATOM 794 N N . ASP A 1 112 ? -13.723 -30.235 -12.061 1.00 40.95 106 ASP A N 1
ATOM 795 C CA . ASP A 1 112 ? -14.672 -29.605 -11.141 1.00 42.82 106 ASP A CA 1
ATOM 796 C C . ASP A 1 112 ? -14.399 -28.103 -11.123 1.00 41.53 106 ASP A C 1
ATOM 797 O O . ASP A 1 112 ? -13.525 -27.631 -10.391 1.00 40.55 106 ASP A O 1
ATOM 802 N N . PHE A 1 113 ? -15.146 -27.345 -11.925 1.00 42.00 107 PHE A N 1
ATOM 803 C CA . PHE A 1 113 ? -15.006 -25.893 -11.942 1.00 41.21 107 PHE A CA 1
ATOM 804 C C . PHE A 1 113 ? -15.703 -25.277 -10.736 1.00 43.39 107 PHE A C 1
ATOM 805 O O . PHE A 1 113 ? -16.840 -25.635 -10.412 1.00 45.72 107 PHE A O 1
ATOM 813 N N . VAL A 1 114 ? -15.024 -24.341 -10.077 1.00 43.54 108 VAL A N 1
ATOM 814 C CA . VAL A 1 114 ? -15.580 -23.611 -8.941 1.00 45.20 108 VAL A CA 1
ATOM 815 C C . VAL A 1 114 ? -15.428 -22.127 -9.230 1.00 46.02 108 VAL A C 1
ATOM 816 O O . VAL A 1 114 ? -14.303 -21.631 -9.368 1.00 46.23 108 VAL A O 1
ATOM 820 N N . GLU A 1 115 ? -16.550 -21.421 -9.326 1.00 49.01 109 GLU A N 1
ATOM 821 C CA . GLU A 1 115 ? -16.533 -20.042 -9.785 1.00 50.27 109 GLU A CA 1
ATOM 822 C C . GLU A 1 115 ? -16.333 -19.069 -8.630 1.00 51.72 109 GLU A C 1
ATOM 823 O O . GLU A 1 115 ? -16.803 -19.287 -7.509 1.00 53.25 109 GLU A O 1
ATOM 829 N N . ASN A 1 116 ? -15.621 -17.982 -8.930 1.00 51.52 110 ASN A N 1
ATOM 830 C CA . ASN A 1 116 ? -15.269 -16.947 -7.962 1.00 53.00 110 ASN A CA 1
ATOM 831 C C . ASN A 1 116 ? -16.447 -15.978 -7.834 1.00 57.89 110 ASN A C 1
ATOM 832 O O . ASN A 1 116 ? -16.392 -14.816 -8.238 1.00 64.47 110 ASN A O 1
ATOM 837 N N . ILE A 1 117 ? -17.538 -16.497 -7.259 1.00 59.05 111 ILE A N 1
ATOM 838 C CA . ILE A 1 117 ? -18.798 -15.754 -7.222 1.00 63.24 111 ILE A CA 1
ATOM 839 C C . ILE A 1 117 ? -18.633 -14.438 -6.474 1.00 69.79 111 ILE A C 1
ATOM 840 O O . ILE A 1 117 ? -19.188 -13.407 -6.874 1.00 73.59 111 ILE A O 1
ATOM 845 N N . HIS A 1 118 ? -17.870 -14.445 -5.384 1.00 70.85 112 HIS A N 1
ATOM 846 C CA . HIS A 1 118 ? -17.647 -13.242 -4.594 1.00 75.22 112 HIS A CA 1
ATOM 847 C C . HIS A 1 118 ? -16.555 -12.349 -5.174 1.00 73.62 112 HIS A C 1
ATOM 848 O O . HIS A 1 118 ? -16.071 -11.451 -4.474 1.00 74.13 112 HIS A O 1
ATOM 855 N N . SER A 1 119 ? -16.179 -12.588 -6.435 1.00 69.78 113 SER A N 1
ATOM 856 C CA . SER A 1 119 ? -15.196 -11.801 -7.175 1.00 65.84 113 SER A CA 1
ATOM 857 C C . SER A 1 119 ? -13.963 -11.485 -6.337 1.00 65.96 113 SER A C 1
ATOM 858 O O . SER A 1 119 ? -13.421 -10.378 -6.415 1.00 69.26 113 SER A O 1
ATOM 860 N N . LEU A 1 120 ? -13.515 -12.448 -5.535 1.00 63.00 114 LEU A N 1
ATOM 861 C CA . LEU A 1 120 ? -12.362 -12.258 -4.673 1.00 62.49 114 LEU A CA 1
ATOM 862 C C . LEU A 1 120 ? -11.075 -12.526 -5.451 1.00 62.91 114 LEU A C 1
ATOM 863 O O . LEU A 1 120 ? -11.088 -12.834 -6.646 1.00 63.79 114 LEU A O 1
ATOM 865 N N . SER A 1 121 ? -9.942 -12.392 -4.766 1.00 63.89 115 SER A N 1
ATOM 866 C CA . SER A 1 121 ? -8.662 -12.741 -5.368 1.00 57.03 115 SER A CA 1
ATOM 867 C C . SER A 1 121 ? -8.660 -14.214 -5.742 1.00 52.68 115 SER A C 1
ATOM 868 O O . SER A 1 121 ? -8.782 -15.085 -4.875 1.00 50.16 115 SER A O 1
ATOM 870 N N . LEU A 1 122 ? -8.519 -14.489 -7.039 1.00 51.37 116 LEU A N 1
ATOM 871 C CA . LEU A 1 122 ? -8.721 -15.846 -7.534 1.00 51.94 116 LEU A CA 1
ATOM 872 C C . LEU A 1 122 ? -7.730 -16.825 -6.914 1.00 47.34 116 LEU A C 1
ATOM 873 O O . LEU A 1 122 ? -8.083 -17.977 -6.631 1.00 48.81 116 LEU A O 1
ATOM 878 N N . LYS A 1 123 ? -6.489 -16.389 -6.682 1.00 46.49 117 LYS A N 1
ATOM 879 C CA . LYS A 1 123 ? -5.514 -17.275 -6.050 1.00 42.70 117 LYS A CA 1
ATOM 880 C C . LYS A 1 123 ? -5.901 -17.584 -4.607 1.00 46.89 117 LYS A C 1
ATOM 881 O O . LYS A 1 123 ? -5.830 -18.740 -4.169 1.00 42.77 117 LYS A O 1
ATOM 887 N N . GLN A 1 124 ? -6.285 -16.556 -3.845 1.00 46.48 118 GLN A N 1
ATOM 888 C CA . GLN A 1 124 ? -6.730 -16.781 -2.472 1.00 49.75 118 GLN A CA 1
ATOM 889 C C . GLN A 1 124 ? -7.963 -17.672 -2.449 1.00 46.02 118 GLN A C 1
ATOM 890 O O . GLN A 1 124 ? -8.061 -18.600 -1.638 1.00 46.64 118 GLN A O 1
ATOM 892 N N . PHE A 1 125 ? -8.921 -17.391 -3.333 1.00 51.11 119 PHE A N 1
ATOM 893 C CA . PHE A 1 125 ? -10.083 -18.257 -3.496 1.00 50.34 119 PHE A CA 1
ATOM 894 C C . PHE A 1 125 ? -9.659 -19.699 -3.734 1.00 47.11 119 PHE A C 1
ATOM 895 O O . PHE A 1 125 ? -10.100 -20.617 -3.034 1.00 44.35 119 PHE A O 1
ATOM 903 N N . ALA A 1 126 ? -8.778 -19.915 -4.712 1.00 44.64 120 ALA A N 1
ATOM 904 C CA . ALA A 1 126 ? -8.338 -21.268 -5.029 1.00 40.97 120 ALA A CA 1
ATOM 905 C C . ALA A 1 126 ? -7.638 -21.922 -3.842 1.00 38.69 120 ALA A C 1
ATOM 906 O O . ALA A 1 126 ? -7.906 -23.083 -3.518 1.00 38.57 120 ALA A O 1
ATOM 908 N N . LEU A 1 127 ? -6.723 -21.194 -3.192 1.00 42.92 121 LEU A N 1
ATOM 909 C CA . LEU A 1 127 ? -5.995 -21.749 -2.054 1.00 39.21 121 LEU A CA 1
ATOM 910 C C . LEU A 1 127 ? -6.947 -22.163 -0.939 1.00 44.37 121 LEU A C 1
ATOM 911 O O . LEU A 1 127 ? -6.697 -23.145 -0.231 1.00 49.00 121 LEU A O 1
ATOM 916 N N . SER A 1 128 ? -8.042 -21.420 -0.765 1.00 49.11 122 SER A N 1
ATOM 917 C CA . SER A 1 128 ? -8.979 -21.727 0.309 1.00 50.20 122 SER A CA 1
ATOM 918 C C . SER A 1 128 ? -9.697 -23.047 0.067 1.00 49.44 122 SER A C 1
ATOM 919 O O . SER A 1 128 ? -10.051 -23.740 1.026 1.00 50.28 122 SER A O 1
ATOM 922 N N . LEU A 1 129 ? -9.906 -23.421 -1.198 1.00 46.78 123 LEU A N 1
ATOM 923 C CA . LEU A 1 129 ? -10.534 -24.702 -1.503 1.00 48.82 123 LEU A CA 1
ATOM 924 C C . LEU A 1 129 ? -9.616 -25.886 -1.251 1.00 51.30 123 LEU A C 1
ATOM 925 O O . LEU A 1 129 ? -10.065 -27.035 -1.351 1.00 53.68 123 LEU A O 1
ATOM 930 N N . CYS A 1 130 ? -8.352 -25.645 -0.927 1.00 47.09 124 CYS A N 1
ATOM 931 C CA . CYS A 1 130 ? -7.351 -26.704 -0.890 1.00 44.35 124 CYS A CA 1
ATOM 932 C C . CYS A 1 130 ? -7.300 -27.255 0.528 1.00 51.93 124 CYS A C 1
ATOM 933 O O . CYS A 1 130 ? -6.773 -26.611 1.439 1.00 56.97 124 CYS A O 1
ATOM 936 N N . LYS A 1 131 ? -7.870 -28.445 0.721 1.00 48.34 125 LYS A N 1
ATOM 937 C CA . LYS A 1 131 ? -7.911 -29.072 2.032 1.00 52.74 125 LYS A CA 1
ATOM 938 C C . LYS A 1 131 ? -6.563 -29.704 2.366 1.00 48.96 125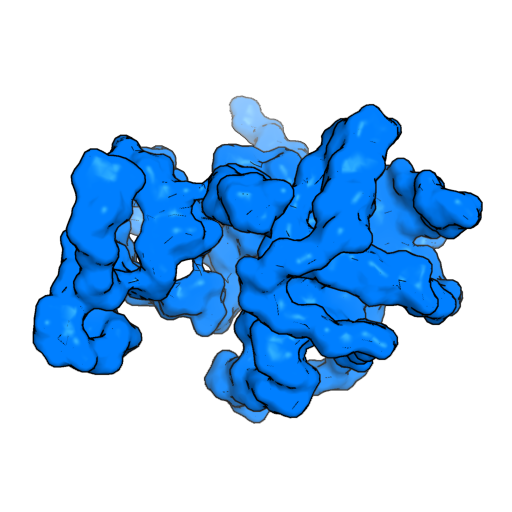 LYS A C 1
ATOM 939 O O . LYS A 1 131 ? -5.617 -29.687 1.572 1.00 46.66 125 LYS A O 1
ATOM 942 N N . LYS A 1 132 ? -6.470 -30.260 3.569 1.00 52.46 126 LYS A N 1
ATOM 943 C CA . LYS A 1 132 ? -5.369 -31.159 3.867 1.00 55.40 126 LYS A CA 1
ATOM 944 C C . LYS A 1 132 ? -5.484 -32.384 2.972 1.00 56.08 126 LYS A C 1
ATOM 945 O O . LYS A 1 132 ? -6.586 -32.869 2.697 1.00 65.81 126 LYS A O 1
ATOM 947 N N . ASP A 1 133 ? -4.340 -32.859 2.498 1.00 45.72 127 ASP A N 1
ATOM 948 C CA . ASP A 1 133 ? -4.150 -33.966 1.568 1.00 47.16 127 ASP A CA 1
ATOM 949 C C . ASP A 1 133 ? -4.403 -33.558 0.118 1.00 44.41 127 ASP A C 1
ATOM 950 O O . ASP A 1 133 ? -4.114 -34.350 -0.775 1.00 45.54 127 ASP A O 1
ATOM 955 N N . ASP A 1 134 ? -4.933 -32.366 -0.157 1.00 40.71 128 ASP A N 1
ATOM 956 C CA . ASP A 1 134 ? -5.002 -31.892 -1.536 1.00 36.12 128 ASP A CA 1
ATOM 957 C C . ASP A 1 134 ? -3.674 -31.268 -1.957 1.00 32.48 128 ASP A C 1
ATOM 958 O O . ASP A 1 134 ? -2.909 -30.769 -1.128 1.00 41.35 128 ASP A O 1
ATOM 963 N N . VAL A 1 135 ? -3.405 -31.293 -3.260 1.00 30.26 129 VAL A N 1
ATOM 964 C CA . VAL A 1 135 ? -2.203 -30.691 -3.832 1.00 28.40 129 VAL A CA 1
ATOM 965 C C . VAL A 1 135 ? -2.609 -29.410 -4.548 1.00 28.65 129 VAL A C 1
ATOM 966 O O . VAL A 1 135 ? -3.422 -29.439 -5.479 1.00 33.38 129 VAL A O 1
ATOM 970 N N . PHE A 1 136 ? -2.036 -28.286 -4.121 1.00 32.37 130 PHE A N 1
ATOM 971 C CA . PHE A 1 136 ? -2.269 -26.996 -4.761 1.00 31.31 130 PHE A CA 1
ATOM 972 C C . PHE A 1 136 ? -1.257 -26.784 -5.878 1.00 27.16 130 PHE A C 1
ATOM 973 O O . PHE A 1 136 ? -0.053 -26.962 -5.671 1.00 31.24 130 PHE A O 1
ATOM 981 N N . ILE A 1 137 ? -1.748 -26.405 -7.054 1.00 28.16 131 ILE A N 1
ATOM 982 C CA . ILE A 1 137 ? -0.898 -26.117 -8.204 1.00 24.20 131 ILE A CA 1
ATOM 983 C C . ILE A 1 137 ? -1.184 -24.688 -8.647 1.00 29.24 131 ILE A C 1
ATOM 984 O O . ILE A 1 137 ? -2.308 -24.365 -9.057 1.00 32.08 131 ILE A O 1
ATOM 989 N N . GLU A 1 138 ? -0.168 -23.832 -8.537 1.00 28.30 132 GLU A N 1
ATOM 990 C CA . GLU A 1 138 ? -0.263 -22.429 -8.916 1.00 30.56 132 GLU A CA 1
ATOM 991 C C . GLU A 1 138 ? -0.774 -22.273 -10.347 1.00 31.78 132 GLU A C 1
ATOM 992 O O . GLU A 1 138 ? -0.589 -23.149 -11.201 1.00 30.69 132 GLU A O 1
ATOM 998 N N . GLN A 1 139 ? -1.433 -21.142 -10.602 1.00 33.63 133 GLN A N 1
ATOM 999 C CA . GLN A 1 139 ? -1.903 -20.819 -11.945 1.00 26.13 133 GLN A CA 1
ATOM 1000 C C . GLN A 1 139 ? -0.789 -20.981 -12.969 1.00 26.75 133 GLN A C 1
ATOM 1001 O O . GLN A 1 139 ? 0.327 -20.491 -12.775 1.00 24.95 133 GLN A O 1
ATOM 1007 N N . GLY A 1 140 ? -1.109 -21.660 -14.070 1.00 25.89 134 GLY A N 1
ATOM 1008 C CA . GLY A 1 140 ? -0.134 -21.887 -15.120 1.00 26.15 134 GLY A CA 1
ATOM 1009 C C . GLY A 1 140 ? 1.010 -22.788 -14.718 1.00 30.24 134 GLY A C 1
ATOM 1010 O O . GLY A 1 140 ? 1.996 -22.866 -15.450 1.00 30.30 134 GLY A O 1
ATOM 1011 N N . ILE A 1 141 ? 0.887 -23.490 -13.586 1.00 25.15 135 ILE A N 1
ATOM 1012 C CA . ILE A 1 141 ? 1.968 -24.264 -12.968 1.00 23.16 135 ILE A CA 1
ATOM 1013 C C . ILE A 1 141 ? 3.219 -23.402 -12.841 1.00 24.27 135 ILE A C 1
ATOM 1014 O O . ILE A 1 141 ? 4.348 -23.894 -12.975 1.00 23.03 135 ILE A O 1
ATOM 1019 N N . ALA A 1 142 ? 3.024 -22.118 -12.545 1.00 22.43 136 ALA A N 1
ATOM 1020 C CA . ALA A 1 142 ? 4.122 -21.163 -12.385 1.00 24.99 136 ALA A CA 1
ATOM 1021 C C . ALA A 1 142 ? 4.662 -21.267 -10.958 1.00 25.32 136 ALA A C 1
ATOM 1022 O O . ALA A 1 142 ? 4.458 -20.397 -10.105 1.00 29.68 136 ALA A O 1
ATOM 1024 N N . ASN A 1 143 ? 5.345 -22.382 -10.700 1.00 24.75 137 ASN A N 1
ATOM 1025 C CA . ASN A 1 143 ? 5.812 -22.674 -9.351 1.00 28.23 137 ASN A CA 1
ATOM 1026 C C . ASN A 1 143 ? 7.183 -23.339 -9.426 1.00 23.62 137 ASN A C 1
ATOM 1027 O O . ASN A 1 143 ? 7.706 -23.628 -10.509 1.00 23.52 137 ASN A O 1
ATOM 1032 N N . LEU A 1 144 ? 7.755 -23.614 -8.252 1.00 24.67 138 LEU A N 1
ATOM 1033 C CA . LEU A 1 144 ? 9.082 -24.220 -8.204 1.00 21.46 138 LEU A CA 1
ATOM 1034 C C . LEU A 1 144 ? 9.073 -25.666 -8.699 1.00 23.30 138 LEU A C 1
ATOM 1035 O O . LEU A 1 144 ? 10.092 -26.154 -9.200 1.00 23.17 138 LEU A O 1
ATOM 1040 N N . GLU A 1 145 ? 7.946 -26.363 -8.558 1.00 23.98 139 GLU A N 1
ATOM 1041 C CA . GLU A 1 145 ? 7.844 -27.742 -9.031 1.00 20.42 139 GLU A CA 1
ATOM 1042 C C . GLU A 1 145 ? 8.026 -27.828 -10.542 1.00 21.46 139 GLU A C 1
ATOM 1043 O O . GLU A 1 145 ? 8.500 -28.852 -11.062 1.00 19.94 139 GLU A O 1
ATOM 1049 N N . ALA A 1 146 ? 7.675 -26.761 -11.256 1.00 21.04 140 ALA A N 1
ATOM 1050 C CA . ALA A 1 146 ? 7.768 -26.766 -12.707 1.00 19.78 140 ALA A CA 1
ATOM 1051 C C . ALA A 1 146 ? 9.203 -26.883 -13.194 1.00 19.78 140 ALA A C 1
ATOM 1052 O O . ALA A 1 146 ? 9.422 -27.226 -14.361 1.00 19.88 140 ALA A O 1
ATOM 1054 N N . GLN A 1 147 ? 10.189 -26.618 -12.332 1.00 19.97 141 GLN A N 1
ATOM 1055 C CA . GLN A 1 147 ? 11.564 -26.605 -12.814 1.00 19.20 141 GLN A CA 1
ATOM 1056 C C . GLN A 1 147 ? 12.089 -27.987 -13.151 1.00 19.58 141 GLN A C 1
ATOM 1057 O O . GLN A 1 147 ? 13.055 -28.089 -13.916 1.00 19.17 141 GLN A O 1
ATOM 1063 N N . TYR A 1 148 ? 11.503 -29.043 -12.585 1.00 19.20 142 TYR A N 1
ATOM 1064 C CA . TYR A 1 148 ? 12.073 -30.370 -12.795 1.00 16.95 142 TYR A CA 1
ATOM 1065 C C . TYR A 1 148 ? 11.914 -30.823 -14.238 1.00 19.09 142 TYR A C 1
ATOM 1066 O O . TYR A 1 148 ? 12.827 -31.463 -14.791 1.00 17.62 142 TYR A O 1
ATOM 1075 N N . GLY A 1 149 ? 10.804 -30.466 -14.885 1.00 17.20 143 GLY A N 1
ATOM 1076 C CA . GLY A 1 149 ? 10.672 -30.780 -16.302 1.00 16.63 143 GLY A CA 1
ATOM 1077 C C . GLY A 1 149 ? 11.649 -30.019 -17.172 1.00 16.45 143 GLY A C 1
ATOM 1078 O O . GLY A 1 149 ? 12.012 -30.484 -18.259 1.00 16.43 143 GLY A O 1
ATOM 1079 N N . TYR A 1 150 ? 12.085 -28.840 -16.719 1.00 16.58 144 TYR A N 1
ATOM 1080 C CA . TYR A 1 150 ? 13.075 -28.094 -17.481 1.00 15.39 144 TYR A CA 1
ATOM 1081 C C . TYR A 1 150 ? 14.492 -28.547 -17.173 1.00 16.80 144 TYR A C 1
ATOM 1082 O O . TYR A 1 150 ? 15.357 -28.414 -18.041 1.00 16.89 144 TYR A O 1
ATOM 1091 N N . MET A 1 151 ? 14.752 -29.088 -15.975 1.00 16.34 145 MET A N 1
ATOM 1092 C CA . MET A 1 151 ? 15.983 -29.857 -15.786 1.00 17.36 145 MET A CA 1
ATOM 1093 C C . MET A 1 151 ? 16.031 -31.024 -16.767 1.00 17.19 145 MET A C 1
ATOM 1094 O O . MET A 1 151 ? 17.053 -31.262 -17.434 1.00 16.28 145 MET A O 1
ATOM 1099 N N . GLU A 1 152 ? 14.914 -31.735 -16.906 1.00 15.67 146 GLU A N 1
ATOM 1100 C CA . GLU A 1 152 ? 14.860 -32.833 -17.867 1.00 16.73 146 GLU A CA 1
ATOM 1101 C C . GLU A 1 152 ? 15.078 -32.339 -19.296 1.00 15.82 146 GLU A C 1
ATOM 1102 O O . GLU A 1 152 ? 15.841 -32.948 -20.066 1.00 15.64 146 GLU A O 1
ATOM 1108 N N . LEU A 1 153 ? 14.412 -31.249 -19.680 1.00 14.86 147 LEU A N 1
ATOM 1109 C CA . LEU A 1 153 ? 14.591 -30.702 -21.023 1.00 17.12 147 LEU A CA 1
ATOM 1110 C C . LEU A 1 153 ? 16.040 -30.294 -21.257 1.00 15.44 147 LEU A C 1
ATOM 1111 O O . LEU A 1 153 ? 16.607 -30.580 -22.324 1.00 15.04 147 LEU A O 1
ATOM 1116 N N . ALA A 1 154 ? 16.664 -29.639 -20.264 1.00 15.47 148 ALA A N 1
ATOM 1117 C CA . ALA A 1 154 ? 18.076 -29.288 -20.390 1.00 12.60 148 ALA A CA 1
ATOM 1118 C C . ALA A 1 154 ? 18.928 -30.533 -20.589 1.00 15.79 148 ALA A C 1
ATOM 1119 O O . ALA A 1 154 ? 19.878 -30.524 -21.381 1.00 17.44 148 ALA A O 1
ATOM 1121 N N . GLN A 1 155 ? 18.614 -31.614 -19.871 1.00 13.97 149 GLN A N 1
ATOM 1122 C CA . GLN A 1 155 ? 19.404 -32.836 -20.012 1.00 16.65 149 GLN A CA 1
ATOM 1123 C C . GLN A 1 155 ? 19.217 -33.467 -21.388 1.00 15.72 149 GLN A C 1
ATOM 1124 O O . GLN A 1 155 ? 20.185 -33.946 -21.990 1.00 15.85 149 GLN A O 1
ATOM 1130 N N . GLU A 1 156 ? 17.990 -33.469 -21.908 1.00 14.49 150 GLU A N 1
ATOM 1131 C CA . GLU A 1 156 ? 17.775 -33.942 -23.278 1.00 13.18 150 GLU A CA 1
ATOM 1132 C C . GLU A 1 156 ? 18.583 -33.123 -24.287 1.00 15.31 150 GLU A C 1
ATOM 1133 O O . GLU A 1 156 ? 19.218 -33.681 -25.199 1.00 15.82 150 GLU A O 1
ATOM 1139 N N . ILE A 1 157 ? 18.531 -31.793 -24.162 1.00 15.31 151 ILE A N 1
ATOM 1140 C CA . ILE A 1 157 ? 19.250 -30.935 -25.102 1.00 16.77 151 ILE A CA 1
ATOM 1141 C C . ILE A 1 157 ? 20.749 -31.156 -24.967 1.00 17.38 151 ILE A C 1
ATOM 1142 O O . ILE A 1 157 ? 21.485 -31.124 -25.963 1.00 16.56 151 ILE A O 1
ATOM 1147 N N . GLN A 1 158 ? 21.224 -31.421 -23.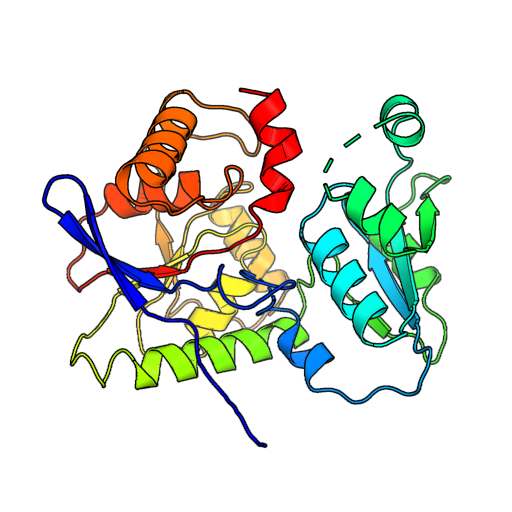749 1.00 14.56 152 GLN A N 1
ATOM 1148 C CA . GLN A 1 158 ? 22.642 -31.713 -23.569 1.00 15.63 152 GLN A CA 1
ATOM 1149 C C . GLN A 1 158 ? 23.041 -32.945 -24.368 1.00 17.08 152 GLN A C 1
ATOM 1150 O O . GLN A 1 158 ? 24.058 -32.939 -25.078 1.00 17.60 152 GLN A O 1
ATOM 1156 N N . MET A 1 159 ? 22.237 -34.010 -24.287 1.00 16.01 153 MET A N 1
ATOM 1157 C CA . MET A 1 159 ? 22.541 -35.216 -25.052 1.00 15.77 153 MET A CA 1
ATOM 1158 C C . MET A 1 159 ? 22.437 -34.957 -26.553 1.00 16.93 153 MET A C 1
ATOM 1159 O O . MET A 1 159 ? 23.306 -35.382 -27.318 1.00 17.92 153 MET A O 1
ATOM 1164 N N . GLN A 1 160 ? 21.385 -34.254 -26.987 1.00 15.08 154 GLN A N 1
ATOM 1165 C CA . GLN A 1 160 ? 21.147 -34.099 -28.425 1.00 16.68 154 GLN A CA 1
ATOM 1166 C C . GLN A 1 160 ? 22.155 -33.154 -29.065 1.00 17.69 154 GLN A C 1
ATOM 1167 O O . GLN A 1 160 ? 22.588 -33.374 -30.211 1.00 17.78 154 GLN A O 1
ATOM 1173 N N . SER A 1 161 ? 22.503 -32.079 -28.366 1.00 15.32 155 SER A N 1
ATOM 1174 C CA A SER A 1 161 ? 23.545 -31.174 -28.848 0.50 17.39 155 SER A CA 1
ATOM 1175 C CA B SER A 1 161 ? 23.538 -31.179 -28.863 0.50 17.17 155 SER A CA 1
ATOM 1176 C C . SER A 1 161 ? 24.852 -31.921 -29.078 1.00 20.20 155 SER A C 1
ATOM 1177 O O . SER A 1 161 ? 25.519 -31.737 -30.104 1.00 20.67 155 SER A O 1
ATOM 1182 N N . GLN A 1 162 ? 25.239 -32.772 -28.121 1.00 17.37 156 GLN A N 1
ATOM 1183 C CA . GLN A 1 162 ? 26.484 -33.519 -28.266 1.00 16.97 156 GLN A CA 1
ATOM 1184 C C . GLN A 1 162 ? 26.408 -34.495 -29.439 1.00 17.84 156 GLN A C 1
ATOM 1185 O O . GLN A 1 162 ? 27.405 -34.702 -30.156 1.00 19.66 156 GLN A O 1
ATOM 1191 N N . SER A 1 163 ? 25.233 -35.101 -29.653 1.00 16.94 157 SER A N 1
ATOM 1192 C CA A SER A 1 163 ? 25.081 -36.069 -30.739 0.50 19.79 157 SER A CA 1
ATOM 1193 C CA B SER A 1 163 ? 25.096 -36.070 -30.738 0.50 19.84 157 SER A CA 1
ATOM 1194 C C . SER A 1 163 ? 25.232 -35.406 -32.100 1.00 21.12 157 SER A C 1
ATOM 1195 O O . SER A 1 163 ? 25.645 -36.060 -33.066 1.00 19.00 157 SER A O 1
ATOM 1200 N N . LEU A 1 164 ? 24.883 -34.122 -32.191 1.00 18.00 158 LEU A N 1
ATOM 1201 C CA . LEU A 1 164 ? 25.019 -33.321 -33.401 1.00 16.30 158 LEU A CA 1
ATOM 1202 C C . LEU A 1 164 ? 26.312 -32.518 -33.441 1.00 25.41 158 LEU A C 1
ATOM 1203 O O . LEU A 1 164 ? 26.609 -31.906 -34.476 1.00 26.00 158 LEU A O 1
ATOM 1208 N N . LYS A 1 165 ? 27.058 -32.484 -32.335 1.00 23.08 159 LYS A N 1
ATOM 1209 C CA . LYS A 1 165 ? 28.224 -31.611 -32.178 1.00 21.08 159 LYS A CA 1
ATOM 1210 C C . LYS A 1 165 ? 27.896 -30.168 -32.558 1.00 25.16 159 LYS A C 1
ATOM 1211 O O . LYS A 1 165 ? 28.625 -29.507 -33.304 1.00 27.91 159 LYS A O 1
ATOM 1215 N N . LEU A 1 166 ? 26.773 -29.675 -32.030 1.00 21.33 160 LEU A N 1
ATOM 1216 C CA . LEU A 1 166 ? 26.332 -28.301 -32.230 1.00 22.64 160 LEU A CA 1
ATOM 1217 C C . LEU A 1 166 ? 26.219 -27.607 -30.880 1.00 27.05 160 LEU A C 1
ATOM 1218 O O . LEU A 1 166 ? 25.647 -28.161 -29.936 1.00 34.54 160 LEU A O 1
ATOM 1223 N N . ASP A 1 167 ? 26.755 -26.399 -30.804 1.00 23.74 161 ASP A N 1
ATOM 1224 C CA . ASP A 1 167 ? 26.728 -25.552 -29.613 1.00 26.97 161 ASP A CA 1
ATOM 1225 C C . ASP A 1 167 ? 25.589 -24.542 -29.789 1.00 27.68 161 ASP A C 1
ATOM 1226 O O . ASP A 1 167 ? 25.781 -23.492 -30.403 1.00 27.47 161 ASP A O 1
ATOM 1231 N N . PHE A 1 168 ? 24.434 -24.849 -29.237 1.00 20.38 162 PHE A N 1
ATOM 1232 C CA . PHE A 1 168 ? 23.280 -24.010 -29.572 1.00 17.50 162 PHE A CA 1
ATOM 1233 C C . PHE A 1 168 ? 23.077 -22.802 -28.675 1.00 20.25 162 PHE A C 1
ATOM 1234 O O . PHE A 1 168 ? 23.485 -22.791 -27.560 1.00 20.64 162 PHE A O 1
ATOM 1242 N N . ASP A 1 169 ? 22.421 -21.829 -29.293 1.00 17.68 163 ASP A N 1
ATOM 1243 C CA . ASP A 1 169 ? 21.705 -20.751 -28.582 1.00 18.78 163 ASP A CA 1
ATOM 1244 C C . ASP A 1 169 ? 20.253 -21.262 -28.587 1.00 20.37 163 ASP A C 1
ATOM 1245 O O . ASP A 1 169 ? 19.819 -21.741 -29.596 1.00 19.61 163 ASP A O 1
ATOM 1250 N N . ILE A 1 170 ? 19.569 -21.152 -27.460 1.00 16.01 164 ILE A N 1
ATOM 1251 C CA . ILE A 1 170 ? 18.212 -21.681 -27.298 1.00 17.09 164 ILE A CA 1
ATOM 1252 C C . ILE A 1 170 ? 17.226 -20.527 -27.197 1.00 18.83 164 ILE A C 1
ATOM 1253 O O . ILE A 1 170 ? 17.492 -19.540 -26.511 1.00 18.79 164 ILE A O 1
ATOM 1258 N N . PHE A 1 171 ? 16.084 -20.645 -27.869 1.00 16.64 165 PHE A N 1
ATOM 1259 C CA . PHE A 1 171 ? 15.050 -19.629 -27.743 1.00 15.41 165 PHE A CA 1
ATOM 1260 C C . PHE A 1 171 ? 13.715 -20.270 -27.388 1.00 16.92 165 PHE A C 1
ATOM 1261 O O . PHE A 1 171 ? 13.337 -21.301 -27.956 1.00 15.01 165 PHE A O 1
ATOM 1269 N N . LEU A 1 172 ? 12.999 -19.651 -26.443 1.00 14.88 166 LEU A N 1
ATOM 1270 C CA . LEU A 1 172 ? 11.604 -19.991 -26.190 1.00 15.39 166 LEU A CA 1
ATOM 1271 C C . LEU A 1 172 ? 10.890 -18.742 -25.697 1.00 18.85 166 LEU A C 1
ATOM 1272 O O . LEU A 1 172 ? 11.503 -17.918 -25.009 1.00 17.39 166 LEU A O 1
ATOM 1277 N N . PRO A 1 173 ? 9.615 -18.561 -26.052 1.00 15.64 167 PRO A N 1
ATOM 1278 C CA . PRO A 1 173 ? 8.878 -17.352 -25.661 1.00 17.09 167 PRO A CA 1
ATOM 1279 C C . PRO A 1 173 ? 8.327 -17.464 -24.249 1.00 17.14 167 PRO A C 1
ATOM 1280 O O . PRO A 1 173 ? 8.100 -18.561 -23.733 1.00 18.54 167 PRO A O 1
ATOM 1284 N N . SER A 1 174 ? 8.088 -16.299 -23.629 1.00 14.96 168 SER A N 1
ATOM 1285 C CA . SER A 1 174 ? 7.641 -16.261 -22.237 1.00 18.12 168 SER A CA 1
ATOM 1286 C C . SER A 1 174 ? 6.275 -15.610 -22.068 1.00 20.92 168 SER A C 1
ATOM 1287 O O . SER A 1 174 ? 5.916 -14.665 -22.775 1.00 19.04 168 SER A O 1
ATOM 1290 N N . GLY A 1 175 ? 5.529 -16.141 -21.103 1.00 17.50 169 GLY A N 1
ATOM 1291 C CA . GLY A 1 175 ? 4.383 -15.480 -20.493 1.00 17.50 169 GLY A CA 1
ATOM 1292 C C . GLY A 1 175 ? 4.797 -15.011 -19.109 1.00 19.17 169 GLY A C 1
ATOM 1293 O O . GLY A 1 175 ? 5.135 -13.834 -18.926 1.00 20.40 169 GLY A O 1
ATOM 1294 N N . THR A 1 176 ? 4.816 -15.934 -18.135 1.00 21.17 170 THR A N 1
ATOM 1295 C CA . THR A 1 176 ? 5.315 -15.647 -16.794 1.00 22.02 170 THR A CA 1
ATOM 1296 C C . THR A 1 176 ? 6.831 -15.719 -16.700 1.00 21.00 170 THR A C 1
ATOM 1297 O O . THR A 1 176 ? 7.401 -15.206 -15.727 1.00 22.22 170 THR A O 1
ATOM 1301 N N . GLY A 1 177 ? 7.482 -16.356 -17.674 1.00 16.80 171 GLY A N 1
ATOM 1302 C CA . GLY A 1 177 ? 8.919 -16.550 -17.669 1.00 18.09 171 GLY A CA 1
ATOM 1303 C C . GLY A 1 177 ? 9.383 -17.764 -16.905 1.00 18.30 171 GLY A C 1
ATOM 1304 O O . GLY A 1 177 ? 10.594 -18.008 -16.845 1.00 19.93 171 GLY A O 1
ATOM 1305 N N . THR A 1 178 ? 8.457 -18.538 -16.337 1.00 19.26 172 THR A N 1
ATOM 1306 C CA . THR A 1 178 ? 8.831 -19.689 -15.517 1.00 18.13 172 THR A CA 1
ATOM 1307 C C . THR A 1 178 ? 9.649 -20.695 -16.317 1.00 17.23 172 THR A C 1
ATOM 1308 O O . THR A 1 178 ? 10.749 -21.091 -15.909 1.00 17.07 172 THR A O 1
ATOM 1312 N N . SER A 1 179 ? 9.133 -21.096 -17.477 1.00 17.07 173 SER A N 1
ATOM 1313 C CA . SER A 1 179 ? 9.806 -22.101 -18.292 1.00 15.52 173 SER A CA 1
ATOM 1314 C C . SER A 1 179 ? 11.184 -21.631 -18.738 1.00 18.80 173 SER A C 1
ATOM 1315 O O . SER A 1 179 ? 12.170 -22.369 -18.629 1.00 19.58 173 SER A O 1
ATOM 1318 N N . ALA A 1 180 ? 11.275 -20.399 -19.249 1.00 15.66 174 ALA A N 1
ATOM 1319 C CA . ALA A 1 180 ? 12.565 -19.901 -19.712 1.00 16.42 174 ALA A CA 1
ATOM 1320 C C . ALA A 1 180 ? 13.550 -19.764 -18.559 1.00 17.46 174 ALA A C 1
ATOM 1321 O O . ALA A 1 180 ? 14.732 -20.112 -18.696 1.00 20.00 174 ALA A O 1
ATOM 1323 N N . ALA A 1 181 ? 13.087 -19.251 -17.414 1.00 19.84 175 ALA A N 1
ATOM 1324 C CA . ALA A 1 181 ? 13.974 -19.107 -16.270 1.00 18.75 175 ALA A CA 1
ATOM 1325 C C . ALA A 1 181 ? 14.568 -20.449 -15.861 1.00 17.56 175 ALA A C 1
ATOM 1326 O O . ALA A 1 181 ? 15.771 -20.541 -15.584 1.00 20.98 175 ALA A O 1
ATOM 1328 N N . PHE A 1 182 ? 13.750 -21.508 -15.836 1.00 19.52 176 PHE A N 1
ATOM 1329 C CA . PHE A 1 182 ? 14.278 -22.786 -15.370 1.00 18.36 176 PHE A CA 1
ATOM 1330 C C . PHE A 1 182 ? 15.100 -23.483 -16.439 1.00 17.05 176 PHE A C 1
ATOM 1331 O O . PHE A 1 182 ? 16.033 -24.223 -16.108 1.00 18.12 176 PHE A O 1
ATOM 1339 N N . LEU A 1 183 ? 14.785 -23.277 -17.719 1.00 16.30 177 LEU A N 1
ATOM 1340 C CA . LEU A 1 183 ? 15.666 -23.849 -18.733 1.00 16.33 177 LEU A CA 1
ATOM 1341 C C . LEU A 1 183 ? 17.048 -23.207 -18.663 1.00 18.20 177 LEU A C 1
ATOM 1342 O O . LEU A 1 183 ? 18.069 -23.907 -18.747 1.00 18.41 177 LEU A O 1
ATOM 1347 N N . ALA A 1 184 ? 17.100 -21.878 -18.481 1.00 16.84 178 ALA A N 1
ATOM 1348 C CA . ALA A 1 184 ? 18.381 -21.190 -18.346 1.00 17.68 178 ALA A CA 1
ATOM 1349 C C . ALA A 1 184 ? 19.110 -21.612 -17.078 1.00 19.21 178 ALA A C 1
ATOM 1350 O O . ALA A 1 184 ? 20.349 -21.637 -17.053 1.00 19.33 178 ALA A O 1
ATOM 1352 N N . LYS A 1 185 ? 18.362 -21.947 -16.023 1.00 16.08 179 LYS A N 1
ATOM 1353 C CA . LYS A 1 185 ? 18.990 -22.421 -14.789 1.00 16.07 179 LYS A CA 1
ATOM 1354 C C . LYS A 1 185 ? 19.783 -23.704 -15.020 1.00 17.62 179 LYS A C 1
ATOM 1355 O O . LYS A 1 185 ? 20.870 -23.880 -14.450 1.00 19.79 179 LYS A O 1
ATOM 1361 N N . TYR A 1 186 ? 19.273 -24.608 -15.855 1.00 16.22 180 TYR A N 1
ATOM 1362 C CA . TYR A 1 186 ? 19.887 -25.930 -15.962 1.00 16.57 180 TYR A CA 1
ATOM 1363 C C . TYR A 1 186 ? 20.677 -26.168 -17.244 1.00 17.02 180 TYR A C 1
ATOM 1364 O O . TYR A 1 186 ? 21.503 -27.082 -17.263 1.00 18.44 180 TYR A O 1
ATOM 1373 N N . SER A 1 187 ? 20.466 -25.386 -18.302 1.00 15.21 181 SER A N 1
ATOM 1374 C CA . SER A 1 187 ? 21.220 -25.603 -19.539 1.00 16.84 181 SER A CA 1
ATOM 1375 C C . SER A 1 187 ? 22.611 -24.972 -19.475 1.00 15.14 181 SER A C 1
ATOM 1376 O O . SER A 1 187 ? 22.792 -23.892 -18.912 1.00 17.08 181 SER A O 1
ATOM 1379 N N . LYS A 1 188 ? 23.600 -25.657 -20.073 1.00 14.94 182 LYS A N 1
ATOM 1380 C CA . LYS A 1 188 ? 24.900 -25.030 -20.313 1.00 18.22 182 LYS A CA 1
ATOM 1381 C C . LYS A 1 188 ? 24.834 -23.992 -21.431 1.00 19.45 182 LYS A C 1
ATOM 1382 O O . LYS A 1 188 ? 25.737 -23.150 -21.540 1.00 20.47 182 LYS A O 1
ATOM 1388 N N . PHE A 1 189 ? 23.803 -24.048 -22.272 1.00 16.50 183 PHE A N 1
ATOM 1389 C CA . PHE A 1 189 ? 23.692 -23.155 -23.416 1.00 15.55 183 PHE A CA 1
ATOM 1390 C C . PHE A 1 189 ? 22.953 -21.901 -22.996 1.00 17.95 183 PHE A C 1
ATOM 1391 O O . PHE A 1 189 ? 22.144 -21.924 -22.068 1.00 17.61 183 PHE A O 1
ATOM 1399 N N . LYS A 1 190 ? 23.244 -20.796 -23.676 1.00 17.75 184 LYS A N 1
ATOM 1400 C CA . LYS A 1 190 ? 22.555 -19.551 -23.352 1.00 17.73 184 LYS A CA 1
ATOM 1401 C C . LYS A 1 190 ? 21.105 -19.622 -23.824 1.00 19.34 184 LYS A C 1
ATOM 1402 O O . LYS A 1 190 ? 20.823 -20.114 -24.921 1.00 19.05 184 LYS A O 1
ATOM 1408 N N . VAL A 1 191 ? 20.187 -19.140 -22.982 1.00 15.42 185 VAL A N 1
ATOM 1409 C CA . VAL A 1 191 ? 18.754 -19.187 -23.248 1.00 18.65 185 VAL A CA 1
ATOM 1410 C C . VAL A 1 191 ? 18.276 -17.768 -23.530 1.00 17.18 185 VAL A C 1
ATOM 1411 O O . VAL A 1 191 ? 18.620 -16.823 -22.799 1.00 20.05 185 VAL A O 1
ATOM 1415 N N . PHE A 1 192 ? 17.492 -17.628 -24.590 1.00 16.91 186 PHE A N 1
ATOM 1416 C CA . PHE A 1 192 ? 16.944 -16.354 -25.034 1.00 21.45 186 PHE A CA 1
ATOM 1417 C C . PHE A 1 192 ? 15.426 -16.414 -24.978 1.00 19.07 186 PHE A C 1
ATOM 1418 O O . PHE A 1 192 ? 14.825 -17.457 -25.244 1.00 18.03 186 PHE A O 1
ATOM 1426 N N . THR A 1 193 ? 14.795 -15.289 -24.647 1.00 15.90 187 THR A N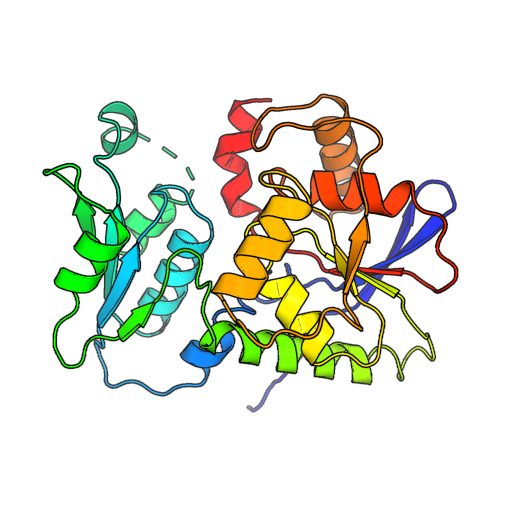 1
ATOM 1427 C CA . THR A 1 193 ? 13.341 -15.286 -24.559 1.00 19.09 187 THR A CA 1
ATOM 1428 C C . THR A 1 193 ? 12.818 -13.907 -24.923 1.00 20.71 187 THR A C 1
ATOM 1429 O O . THR A 1 193 ? 13.582 -12.995 -25.254 1.00 19.62 187 THR A O 1
ATOM 1433 N N . CYS A 1 194 ? 11.492 -13.782 -24.902 1.00 20.24 188 CYS A N 1
ATOM 1434 C CA . CYS A 1 194 ? 10.804 -12.533 -25.182 1.00 19.26 188 CYS A CA 1
ATOM 1435 C C . CYS A 1 194 ? 9.599 -12.446 -24.262 1.00 17.80 188 CYS A C 1
ATOM 1436 O O . CYS A 1 194 ? 9.116 -13.455 -23.743 1.00 20.30 188 CYS A O 1
ATOM 1439 N N . ALA A 1 195 ? 9.127 -11.227 -24.053 1.00 18.72 189 ALA A N 1
ATOM 1440 C CA . ALA A 1 195 ? 7.970 -10.988 -23.200 1.00 19.78 189 ALA A CA 1
ATOM 1441 C C . ALA A 1 195 ? 6.726 -10.981 -24.083 1.00 21.71 189 ALA A C 1
ATOM 1442 O O . ALA A 1 195 ? 6.485 -10.021 -24.820 1.00 25.14 189 ALA A O 1
ATOM 1444 N N . CYS A 1 196 ? 5.933 -12.058 -24.029 1.00 19.90 190 CYS A N 1
ATOM 1445 C CA . CYS A 1 196 ? 4.673 -12.026 -24.772 1.00 19.50 190 CYS A CA 1
ATOM 1446 C C . CYS A 1 196 ? 3.581 -11.303 -24.010 1.00 21.24 190 CYS A C 1
ATOM 1447 O O . CYS A 1 196 ? 2.627 -10.811 -24.625 1.00 24.13 190 CYS A O 1
ATOM 1450 N N . VAL A 1 197 ? 3.709 -11.246 -22.693 1.00 24.77 191 VAL A N 1
ATOM 1451 C CA . VAL A 1 197 ? 2.773 -10.576 -21.803 1.00 27.66 191 VAL A CA 1
ATOM 1452 C C . VAL A 1 197 ? 3.519 -9.423 -21.138 1.00 30.47 191 VAL A C 1
ATOM 1453 O O . VAL A 1 197 ? 4.542 -9.640 -20.477 1.00 30.92 191 VAL A O 1
ATOM 1457 N N . GLY A 1 198 ? 3.034 -8.202 -21.332 1.00 31.47 192 GLY A N 1
ATOM 1458 C CA . GLY A 1 198 ? 3.736 -7.088 -20.716 1.00 35.13 192 GLY A CA 1
ATOM 1459 C C . GLY A 1 198 ? 5.052 -6.806 -21.419 1.00 41.59 192 GLY A C 1
ATOM 1460 O O . GLY A 1 198 ? 5.236 -7.124 -22.598 1.00 47.35 192 GLY A O 1
ATOM 1461 N N . ASP A 1 199 ? 5.989 -6.206 -20.686 1.00 34.32 193 ASP A N 1
ATOM 1462 C CA . ASP A 1 199 ? 7.309 -5.905 -21.235 1.00 27.91 193 ASP A CA 1
ATOM 1463 C C . ASP A 1 199 ? 8.393 -6.669 -20.468 1.00 30.25 193 ASP A C 1
ATOM 1464 O O . ASP A 1 199 ? 8.117 -7.459 -19.556 1.00 31.53 193 ASP A O 1
ATOM 1469 N N . ILE A 1 200 ? 9.643 -6.447 -20.880 1.00 30.28 194 ILE A N 1
ATOM 1470 C CA . ILE A 1 200 ? 10.756 -7.188 -20.298 1.00 26.36 194 ILE A CA 1
ATOM 1471 C C . ILE A 1 200 ? 10.905 -6.853 -18.818 1.00 28.39 194 ILE A C 1
ATOM 1472 O O . ILE A 1 200 ? 11.211 -7.733 -18.006 1.00 27.06 194 ILE A O 1
ATOM 1477 N N . LYS A 1 201 ? 10.692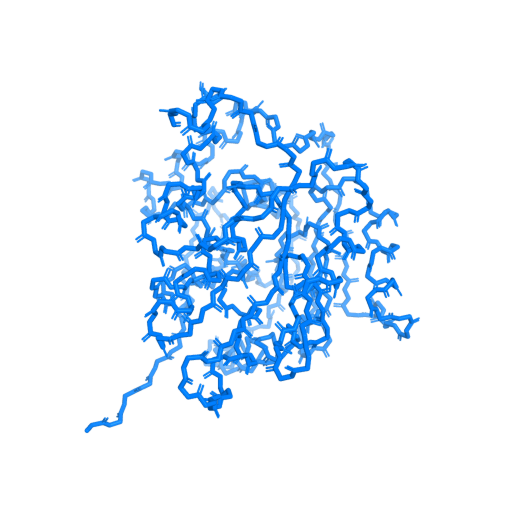 -5.586 -18.442 1.00 32.69 195 LYS A N 1
ATOM 1478 C CA . LYS A 1 201 ? 10.733 -5.235 -17.022 1.00 35.36 195 LYS A CA 1
ATOM 1479 C C . LYS A 1 201 ? 9.723 -6.060 -16.229 1.00 35.57 195 LYS A C 1
ATOM 1480 O O . LYS A 1 201 ? 10.047 -6.605 -15.166 1.00 31.33 195 LYS A O 1
ATOM 1482 N N . TYR A 1 202 ? 8.496 -6.172 -16.743 1.00 36.89 196 TYR A N 1
ATOM 1483 C CA . TYR A 1 202 ? 7.460 -6.947 -16.071 1.00 35.86 196 TYR A CA 1
ATOM 1484 C C . TYR A 1 202 ? 7.838 -8.421 -16.002 1.00 32.03 196 TYR A C 1
ATOM 1485 O O . TYR A 1 202 ? 7.589 -9.097 -14.994 1.00 31.19 196 TYR A O 1
ATOM 1494 N N . LEU A 1 203 ? 8.452 -8.933 -17.065 1.00 24.96 197 LEU A N 1
ATOM 1495 C CA . LEU A 1 203 ? 8.815 -10.342 -17.109 1.00 24.09 197 LEU A CA 1
ATOM 1496 C C . LEU A 1 203 ? 9.890 -10.665 -16.079 1.00 23.66 197 LEU A C 1
ATOM 1497 O O . LEU A 1 203 ? 9.773 -11.651 -15.339 1.00 24.63 197 LEU A O 1
ATOM 1502 N N . LYS A 1 204 ? 10.924 -9.819 -15.984 1.00 25.11 198 LYS A N 1
ATOM 1503 C CA . LYS A 1 204 ? 11.918 -9.988 -14.930 1.00 23.83 198 LYS A CA 1
ATOM 1504 C C . LYS A 1 204 ? 11.270 -9.943 -13.553 1.00 26.24 198 LYS A C 1
ATOM 1505 O O . LYS A 1 204 ? 11.618 -10.737 -12.670 1.00 27.14 198 LYS A O 1
ATOM 1511 N N . LYS A 1 205 ? 10.317 -9.030 -13.357 1.00 29.65 199 LYS A N 1
ATOM 1512 C CA . LYS A 1 205 ? 9.639 -8.937 -12.066 1.00 33.21 199 LYS A CA 1
ATOM 1513 C C . LYS A 1 205 ? 8.922 -10.241 -11.720 1.00 34.22 199 LYS A C 1
ATOM 1514 O O . LYS A 1 205 ? 8.989 -10.708 -10.577 1.00 30.22 199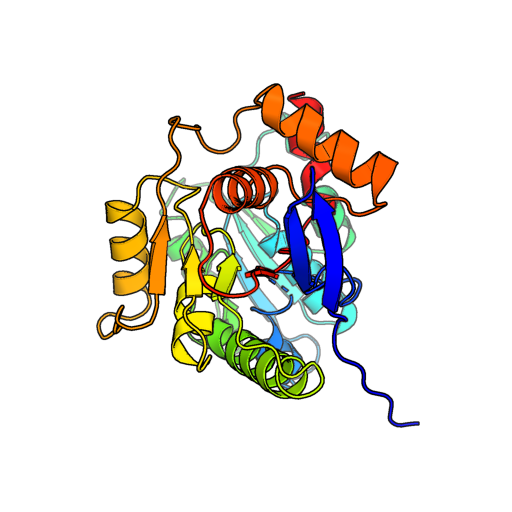 LYS A O 1
ATOM 1520 N N . GLN A 1 206 ? 8.234 -10.847 -12.696 1.00 29.67 200 GLN A N 1
ATOM 1521 C CA . GLN A 1 206 ? 7.574 -12.128 -12.450 1.00 28.03 200 GLN A CA 1
ATOM 1522 C C . GLN A 1 206 ? 8.583 -13.200 -12.067 1.00 24.11 200 GLN A C 1
ATOM 1523 O O . GLN A 1 206 ? 8.348 -13.989 -11.144 1.00 23.22 200 GLN A O 1
ATOM 1529 N N . ILE A 1 207 ? 9.695 -13.274 -12.795 1.00 23.29 201 ILE A N 1
ATOM 1530 C CA . ILE A 1 207 ? 10.677 -14.313 -12.511 1.00 22.89 201 ILE A CA 1
ATOM 1531 C C . ILE A 1 207 ? 11.233 -14.139 -11.104 1.00 24.96 201 ILE A C 1
ATOM 1532 O O . ILE A 1 207 ? 11.413 -15.116 -10.369 1.00 25.86 201 ILE A O 1
ATOM 1537 N N . LEU A 1 208 ? 11.517 -12.891 -10.710 1.00 24.68 202 LEU A N 1
ATOM 1538 C CA . LEU A 1 208 ? 12.009 -12.622 -9.359 1.00 24.85 202 LEU A CA 1
ATOM 1539 C C . LEU A 1 208 ? 10.951 -12.887 -8.298 1.00 33.77 202 LEU A C 1
ATOM 1540 O O . LEU A 1 208 ? 11.294 -13.158 -7.142 1.00 34.09 202 LEU A O 1
ATOM 1545 N N . THR A 1 209 ? 9.667 -12.794 -8.650 1.00 32.31 203 THR A N 1
ATOM 1546 C CA . THR A 1 209 ? 8.639 -13.202 -7.696 1.00 33.52 203 THR A CA 1
ATOM 1547 C C . THR A 1 209 ? 8.649 -14.714 -7.505 1.00 35.69 203 THR A C 1
ATOM 1548 O O . THR A 1 209 ? 8.530 -15.207 -6.375 1.00 40.59 203 THR A O 1
ATOM 1552 N N . LEU A 1 210 ? 8.800 -15.456 -8.605 1.00 29.14 204 LEU A N 1
ATOM 1553 C CA . LEU A 1 210 ? 8.921 -16.910 -8.553 1.00 31.54 204 LEU A CA 1
ATOM 1554 C C . LEU A 1 210 ? 10.133 -17.337 -7.737 1.00 36.76 204 LEU A C 1
ATOM 1555 O O . LEU A 1 210 ? 10.033 -18.199 -6.858 1.00 33.39 204 LEU A O 1
ATOM 1560 N N . ASP A 1 211 ? 11.294 -16.752 -8.027 1.00 32.13 205 ASP A N 1
ATOM 1561 C CA . ASP A 1 211 ? 12.549 -17.112 -7.369 1.00 30.93 205 ASP A CA 1
ATOM 1562 C C . ASP A 1 211 ? 13.292 -15.819 -7.059 1.00 30.01 205 ASP A C 1
ATOM 1563 O O . ASP A 1 211 ? 13.992 -15.271 -7.928 1.00 30.87 205 ASP A O 1
ATOM 1568 N N . PRO A 1 212 ? 13.150 -15.294 -5.843 1.00 29.69 206 PRO A N 1
ATOM 1569 C CA . PRO A 1 212 ? 13.811 -14.023 -5.495 1.00 33.28 206 PRO A CA 1
ATOM 1570 C C . PRO A 1 212 ? 15.323 -14.045 -5.621 1.00 33.74 206 PRO A C 1
ATOM 1571 O O . PRO A 1 212 ? 15.937 -12.970 -5.686 1.00 37.14 206 PRO A O 1
ATOM 1575 N N . SER A 1 213 ? 15.945 -15.220 -5.637 1.00 34.07 207 SER A N 1
ATOM 1576 C CA . SER A 1 213 ? 17.388 -15.336 -5.773 1.00 38.02 207 SER A CA 1
ATOM 1577 C C . SER A 1 213 ? 17.810 -15.624 -7.202 1.00 37.97 207 SER A C 1
ATOM 1578 O O . SER A 1 213 ? 18.967 -15.991 -7.433 1.00 42.17 207 SER A O 1
ATOM 1581 N N . TYR A 1 214 ? 16.903 -15.479 -8.164 1.00 30.08 208 TYR A N 1
ATOM 1582 C CA . TYR A 1 214 ? 17.217 -15.905 -9.518 1.00 28.01 208 TYR A CA 1
ATOM 1583 C C . TYR A 1 214 ? 18.402 -15.129 -10.067 1.00 34.95 208 TYR A C 1
ATOM 1584 O O . TYR A 1 214 ? 18.512 -13.911 -9.889 1.00 38.55 208 TYR A O 1
ATOM 1593 N N . ASP A 1 215 ? 19.289 -15.865 -10.727 1.00 38.64 209 ASP A N 1
ATOM 1594 C CA . ASP A 1 215 ? 20.475 -15.338 -11.383 1.00 43.03 209 ASP A CA 1
ATOM 1595 C C . ASP A 1 215 ? 20.191 -15.293 -12.881 1.00 39.29 209 ASP A C 1
ATOM 1596 O O . ASP A 1 215 ? 20.128 -16.340 -13.536 1.00 37.57 209 ASP A O 1
ATOM 1601 N N . PHE A 1 216 ? 20.032 -14.084 -13.421 1.00 28.90 210 PHE A N 1
ATOM 1602 C CA . PHE A 1 216 ? 19.767 -13.900 -14.845 1.00 26.19 210 PHE A CA 1
ATOM 1603 C C . PHE A 1 216 ? 21.005 -14.095 -15.721 1.00 26.77 210 PHE A C 1
ATOM 1604 O O . PHE A 1 216 ? 20.954 -13.737 -16.905 1.00 32.70 210 PHE A O 1
ATOM 1612 N N . SER A 1 217 ? 22.091 -14.667 -15.193 1.00 26.63 211 SER A N 1
ATOM 1613 C CA . SER A 1 217 ? 23.346 -14.702 -15.941 1.00 28.77 211 SER A CA 1
ATOM 1614 C C . SER A 1 217 ? 23.248 -15.521 -17.223 1.00 27.06 211 SER A C 1
ATOM 1615 O O . SER A 1 217 ? 24.027 -15.279 -18.154 1.00 30.80 211 SER A O 1
ATOM 1618 N N . ASN A 1 218 ? 22.313 -16.471 -17.299 1.00 23.23 212 ASN A N 1
ATOM 1619 C CA . ASN A 1 218 ? 22.207 -17.346 -18.458 1.00 20.49 212 ASN A CA 1
ATOM 1620 C C . ASN A 1 218 ? 20.912 -17.136 -19.224 1.00 20.52 212 ASN A C 1
ATOM 1621 O O . ASN A 1 218 ? 20.541 -17.982 -20.041 1.00 18.25 212 ASN A O 1
ATOM 1626 N N . LEU A 1 219 ? 20.213 -16.025 -18.991 1.00 20.72 213 LEU A N 1
ATOM 1627 C CA . LEU A 1 219 ? 18.950 -15.750 -19.672 1.00 21.18 213 LEU A CA 1
ATOM 1628 C C . LEU A 1 219 ? 19.007 -14.366 -20.299 1.00 21.24 213 LEU A C 1
ATOM 1629 O O . LEU A 1 219 ? 19.225 -13.370 -19.599 1.00 22.43 213 LEU A O 1
ATOM 1634 N N . GLU A 1 220 ? 18.811 -14.299 -21.612 1.00 20.78 214 GLU A N 1
ATOM 1635 C CA . GLU A 1 220 ? 18.844 -13.040 -22.338 1.00 21.31 214 GLU A CA 1
ATOM 1636 C C . GLU A 1 220 ? 17.448 -12.723 -22.853 1.00 16.56 214 GLU A C 1
ATOM 1637 O O . GLU A 1 220 ? 16.668 -13.626 -23.178 1.00 21.41 214 GLU A O 1
ATOM 1643 N N . PHE A 1 221 ? 17.138 -11.430 -22.899 1.00 22.36 215 PHE A N 1
ATOM 1644 C CA . PHE A 1 221 ? 15.813 -10.964 -23.288 1.00 20.35 215 PHE A CA 1
ATOM 1645 C C . PHE A 1 221 ? 15.906 -10.220 -24.611 1.00 19.02 215 PHE A C 1
ATOM 1646 O O . PHE A 1 221 ? 16.679 -9.259 -24.738 1.00 25.32 215 PHE A O 1
ATOM 1654 N N . LEU A 1 222 ? 15.108 -10.656 -25.584 1.00 23.42 216 LEU A N 1
ATOM 1655 C CA . LEU A 1 222 ? 15.048 -10.025 -26.894 1.00 23.49 216 LEU A CA 1
ATOM 1656 C C . LEU A 1 222 ? 13.769 -9.206 -27.040 1.00 23.86 216 LEU A C 1
ATOM 1657 O O . LEU A 1 222 ? 12.708 -9.587 -26.543 1.00 25.22 216 LEU A O 1
ATOM 1662 N N . THR A 1 223 ? 13.882 -8.075 -27.722 1.00 34.60 217 THR A N 1
ATOM 1663 C CA . THR A 1 223 ? 12.764 -7.178 -27.968 1.00 39.69 217 THR A CA 1
ATOM 1664 C C . THR A 1 223 ? 12.254 -7.363 -29.391 1.00 37.07 217 THR A C 1
ATOM 1665 O O . THR A 1 223 ? 13.022 -7.670 -30.305 1.00 41.03 217 THR A O 1
ATOM 1669 N N . SER A 1 224 ? 10.959 -7.142 -29.586 1.00 27.90 218 SER A N 1
ATOM 1670 C CA . SER A 1 224 ? 10.429 -7.111 -30.939 1.00 31.74 218 SER A CA 1
ATOM 1671 C C . SER A 1 224 ? 10.578 -5.697 -31.474 1.00 27.87 218 SER A C 1
ATOM 1672 O O . SER A 1 224 ? 10.562 -4.726 -30.716 1.00 32.53 218 SER A O 1
ATOM 1675 N N . ASP A 1 225 ? 10.772 -5.589 -32.783 1.00 29.00 219 ASP A N 1
ATOM 1676 C CA . ASP A 1 225 ? 10.863 -4.264 -33.373 1.00 31.64 219 ASP A CA 1
ATOM 1677 C C . ASP A 1 225 ? 9.494 -3.623 -33.526 1.00 27.72 219 ASP A C 1
ATOM 1678 O O . ASP A 1 225 ? 9.399 -2.456 -33.896 1.00 29.35 219 ASP A O 1
ATOM 1683 N N . LYS A 1 226 ? 8.440 -4.350 -33.214 1.00 31.34 220 LYS A N 1
ATOM 1684 C CA . LYS A 1 226 ? 7.086 -3.831 -33.200 1.00 34.81 220 LYS A CA 1
ATOM 1685 C C . LYS A 1 226 ? 6.447 -4.244 -31.887 1.00 34.49 220 LYS A C 1
ATOM 1686 O O . LYS A 1 226 ? 6.706 -5.342 -31.392 1.00 31.21 220 LYS A O 1
ATOM 1692 N N . LYS A 1 227 ? 5.653 -3.351 -31.304 1.00 36.07 221 LYS A N 1
ATOM 1693 C CA . LYS A 1 227 ? 4.881 -3.691 -30.117 1.00 33.54 221 LYS A CA 1
ATOM 1694 C C . LYS A 1 227 ? 3.677 -4.530 -30.530 1.00 31.12 221 LYS A C 1
ATOM 1695 O O . LYS A 1 227 ? 2.792 -4.045 -31.247 1.00 32.32 221 LYS A O 1
ATOM 1701 N N . TYR A 1 228 ? 3.654 -5.786 -30.087 1.00 28.16 222 TYR A N 1
ATOM 1702 C CA . TYR A 1 228 ? 2.532 -6.684 -30.311 1.00 27.00 222 TYR A CA 1
ATOM 1703 C C . TYR A 1 228 ? 1.761 -6.817 -29.008 1.00 26.36 222 TYR A C 1
ATOM 1704 O O . TYR A 1 228 ? 2.357 -7.024 -27.947 1.00 29.00 222 TYR A O 1
ATOM 1713 N N . HIS A 1 229 ? 0.442 -6.673 -29.081 1.00 24.85 223 HIS A N 1
ATOM 1714 C CA . HIS A 1 229 ? -0.395 -6.821 -27.900 1.00 23.50 223 HIS A CA 1
ATOM 1715 C C . HIS A 1 229 ? -0.863 -8.262 -27.773 1.00 26.42 223 HIS A C 1
ATOM 1716 O O . HIS A 1 229 ? -1.333 -8.859 -28.748 1.00 25.18 223 HIS A O 1
ATOM 1723 N N . PHE A 1 230 ? -0.721 -8.815 -26.568 1.00 23.44 224 PHE A N 1
ATOM 1724 C CA . PHE A 1 230 ? -1.054 -10.211 -26.329 1.00 22.73 224 PHE A CA 1
ATOM 1725 C C . PHE A 1 230 ? -2.500 -10.514 -26.707 1.00 23.61 224 PHE A C 1
ATOM 1726 O O . PHE A 1 230 ? -3.421 -9.757 -26.362 1.00 26.37 224 PHE A O 1
ATOM 1734 N N . ALA A 1 231 ? -2.679 -11.625 -27.426 1.00 22.72 225 ALA A N 1
ATOM 1735 C CA . ALA A 1 231 ? -3.961 -12.193 -27.849 1.00 23.39 225 ALA A CA 1
ATOM 1736 C C . ALA A 1 231 ? -4.674 -11.340 -28.889 1.00 28.01 225 ALA A C 1
ATOM 1737 O O . ALA A 1 231 ? -5.845 -11.598 -29.187 1.00 28.31 225 ALA A O 1
ATOM 1739 N N . LYS A 1 232 ? -4.008 -10.328 -29.446 1.00 25.07 226 LYS A N 1
ATOM 1740 C CA . LYS A 1 232 ? -4.632 -9.667 -30.588 1.00 25.17 226 LYS A CA 1
ATOM 1741 C C . LYS A 1 232 ? -4.140 -10.298 -31.885 1.00 24.56 226 LYS A C 1
ATOM 1742 O O . LYS A 1 232 ? -2.965 -10.677 -31.983 1.00 24.06 226 LYS A O 1
ATOM 1748 N N . PRO A 1 233 ? -5.009 -10.421 -32.887 1.00 25.52 227 PRO A N 1
ATOM 1749 C CA . PRO A 1 233 ? -4.590 -11.020 -34.157 1.00 26.46 227 PRO A CA 1
ATOM 1750 C C . PRO A 1 233 ? -3.739 -10.060 -34.970 1.00 24.36 227 PRO A C 1
ATOM 1751 O O . PRO A 1 233 ? -3.967 -8.849 -34.969 1.00 25.52 227 PRO A O 1
ATOM 1755 N N . TYR A 1 234 ? -2.746 -10.615 -35.670 1.00 24.00 228 TYR A N 1
ATOM 1756 C CA . TYR A 1 234 ? -1.880 -9.853 -36.564 1.00 24.86 228 TYR A CA 1
ATOM 1757 C C . TYR A 1 234 ? -1.732 -10.601 -37.882 1.00 23.62 228 TYR A C 1
ATOM 1758 O O . TYR A 1 234 ? -1.433 -11.802 -37.885 1.00 24.46 228 TYR A O 1
ATOM 1767 N N . LYS A 1 235 ? -1.941 -9.885 -38.993 1.00 25.70 229 LYS A N 1
ATOM 1768 C CA . LYS A 1 235 ? -1.852 -10.502 -40.317 1.00 28.98 229 LYS A CA 1
ATOM 1769 C C . LYS A 1 235 ? -0.558 -11.290 -40.491 1.00 28.85 229 LYS A C 1
ATOM 1770 O O . LYS A 1 235 ? -0.570 -12.425 -40.983 1.00 29.00 229 LYS A O 1
ATOM 1773 N N . GLU A 1 236 ? 0.573 -10.708 -40.080 1.00 28.48 230 GLU A N 1
ATOM 1774 C CA . GLU A 1 236 ? 1.853 -11.371 -40.308 1.00 30.25 230 GLU A CA 1
ATOM 1775 C C . GLU A 1 236 ? 1.973 -12.651 -39.491 1.00 31.19 230 GLU A C 1
ATOM 1776 O O . GLU A 1 236 ? 2.645 -13.595 -39.921 1.00 29.05 230 GLU A O 1
ATOM 1782 N N . PHE A 1 237 ? 1.320 -12.708 -38.330 1.00 25.15 231 PHE A N 1
ATOM 1783 C CA . PHE A 1 237 ? 1.323 -13.936 -37.533 1.00 22.54 231 PHE A CA 1
ATOM 1784 C C . PHE A 1 237 ? 0.510 -15.035 -38.207 1.00 23.63 231 PHE A C 1
ATOM 1785 O O . PHE A 1 237 ? 0.917 -16.203 -38.215 1.00 22.73 231 PHE A O 1
ATOM 1793 N N . TYR A 1 238 ? -0.659 -14.691 -38.752 1.00 23.77 232 TYR A N 1
ATOM 1794 C CA . TYR A 1 238 ? -1.466 -15.696 -39.437 1.00 27.59 232 TYR A CA 1
ATOM 1795 C C . TYR A 1 238 ? -0.726 -16.244 -40.644 1.00 28.39 232 TYR A C 1
ATOM 1796 O O . TYR A 1 238 ? -0.745 -17.454 -40.903 1.00 26.34 232 TYR A O 1
ATOM 1805 N N . GLU A 1 239 ? -0.027 -15.371 -41.368 1.00 25.27 233 GLU A N 1
ATOM 1806 C CA . GLU A 1 239 ? 0.686 -15.805 -42.562 1.00 29.95 233 GLU A CA 1
ATOM 1807 C C . GLU A 1 239 ? 1.847 -16.721 -42.211 1.00 29.40 233 GLU A C 1
ATOM 1808 O O . GLU A 1 239 ? 2.063 -17.737 -42.880 1.00 30.70 233 GLU A O 1
ATOM 1814 N N . LEU A 1 240 ? 2.597 -16.384 -41.163 1.00 25.74 234 LEU A N 1
ATOM 1815 C CA . LEU A 1 240 ? 3.686 -17.249 -40.726 1.00 26.78 234 LEU A CA 1
ATOM 1816 C C . LEU A 1 240 ? 3.156 -18.585 -40.222 1.00 24.34 234 LEU A C 1
ATOM 1817 O O . LEU A 1 240 ? 3.715 -19.643 -40.537 1.00 21.99 234 LEU A O 1
ATOM 1822 N N . TYR A 1 241 ? 2.082 -18.546 -39.431 1.00 22.60 235 TYR A N 1
ATOM 1823 C CA . TYR A 1 241 ? 1.434 -19.758 -38.945 1.00 21.75 235 TYR A CA 1
ATOM 1824 C C . TYR A 1 241 ? 1.036 -20.666 -40.102 1.00 20.16 235 TYR A C 1
ATOM 1825 O O . TYR A 1 241 ? 1.309 -21.872 -40.084 1.00 23.91 235 TYR A O 1
ATOM 1834 N N . MET A 1 242 ? 0.384 -20.098 -41.123 1.00 21.50 236 MET A N 1
ATOM 1835 C CA . MET A 1 242 ? -0.088 -20.913 -42.241 1.00 24.10 236 MET A CA 1
ATOM 1836 C C . MET A 1 242 ? 1.069 -21.450 -43.073 1.00 26.65 236 MET A C 1
ATOM 1837 O O . MET A 1 242 ? 1.011 -22.587 -43.552 1.00 28.54 236 MET A O 1
ATOM 1842 N N . ASP A 1 243 ? 2.111 -20.639 -43.281 1.00 25.35 237 ASP A N 1
ATOM 1843 C 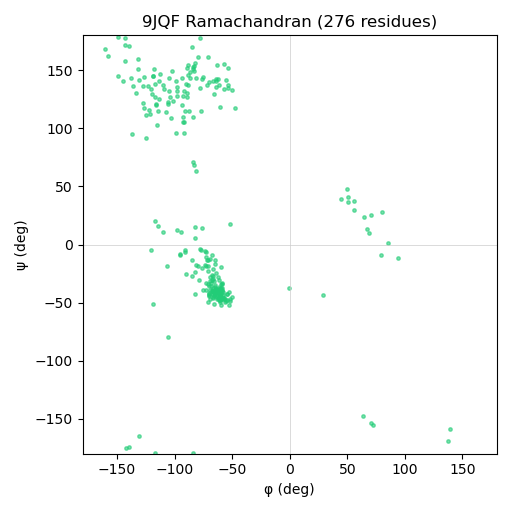CA . ASP A 1 243 ? 3.298 -21.108 -43.993 1.00 29.05 237 ASP A CA 1
ATOM 1844 C C . ASP A 1 243 ? 3.962 -22.275 -43.264 1.00 26.40 237 ASP A C 1
ATOM 1845 O O . ASP A 1 243 ? 4.345 -23.273 -43.885 1.00 28.51 237 ASP A O 1
ATOM 1850 N N . LEU A 1 244 ? 4.139 -22.162 -41.946 1.00 25.51 238 LEU A N 1
ATOM 1851 C CA . LEU A 1 244 ? 4.779 -23.257 -41.221 1.00 24.28 238 LEU A CA 1
ATOM 1852 C C . LEU A 1 244 ? 3.917 -24.511 -41.266 1.00 25.93 238 LEU A C 1
ATOM 1853 O O . LEU A 1 244 ? 4.432 -25.626 -41.410 1.00 24.55 238 LEU A O 1
ATOM 1858 N N . LYS A 1 245 ? 2.600 -24.344 -41.161 1.00 23.94 239 LYS A N 1
ATOM 1859 C CA . LYS A 1 245 ? 1.677 -25.472 -41.235 1.00 25.09 239 LYS A CA 1
ATOM 1860 C C . LYS A 1 245 ? 1.683 -26.121 -42.615 1.00 28.29 239 LYS A C 1
ATOM 1861 O O . LYS A 1 245 ? 1.829 -27.343 -42.744 1.00 31.28 239 LYS A O 1
ATOM 1867 N N . LEU A 1 246 ? 1.515 -25.325 -43.669 1.00 27.61 240 LEU A N 1
ATOM 1868 C CA . LEU A 1 246 ? 1.366 -25.911 -44.999 1.00 29.82 240 LEU A CA 1
ATOM 1869 C C . LEU A 1 246 ? 2.693 -26.415 -45.557 1.00 29.97 240 LEU A C 1
ATOM 1870 O O . LEU A 1 246 ? 2.736 -27.470 -46.200 1.00 34.46 240 LEU A O 1
ATOM 1875 N N . LYS A 1 247 ? 3.786 -25.691 -45.329 1.00 29.48 241 LYS A N 1
ATOM 1876 C CA . LYS A 1 247 ? 5.057 -26.055 -45.950 1.00 29.09 241 LYS A CA 1
ATOM 1877 C C . LYS A 1 247 ? 5.894 -27.014 -45.116 1.00 29.01 241 LYS A C 1
ATOM 1878 O O . LYS A 1 247 ? 6.702 -27.762 -45.681 1.00 31.91 241 LYS A O 1
ATOM 1884 N N . CYS A 1 248 ? 5.714 -27.022 -43.795 1.00 27.96 242 CYS A N 1
ATOM 1885 C CA . CYS A 1 248 ? 6.508 -27.854 -42.897 1.00 27.03 242 CYS A CA 1
ATOM 1886 C C . CYS A 1 248 ? 5.696 -28.834 -42.067 1.00 25.30 242 CYS A C 1
ATOM 1887 O O . CYS A 1 248 ? 6.294 -29.645 -41.351 1.00 26.56 242 CYS A O 1
ATOM 1890 N N . ASN A 1 249 ? 4.371 -28.793 -42.150 1.00 23.30 243 ASN A N 1
ATOM 1891 C CA . ASN A 1 249 ? 3.490 -29.592 -41.297 1.00 23.17 243 ASN A CA 1
ATOM 1892 C C . ASN A 1 249 ? 3.854 -29.448 -39.828 1.00 22.40 243 ASN A C 1
ATOM 1893 O O . ASN A 1 249 ? 3.837 -30.416 -39.070 1.00 24.48 243 ASN A O 1
ATOM 1898 N N . ILE A 1 250 ? 4.182 -28.226 -39.411 1.00 19.15 244 ILE A N 1
ATOM 1899 C CA . ILE A 1 250 ? 4.363 -27.924 -37.996 1.00 21.83 244 ILE A CA 1
ATOM 1900 C C . ILE A 1 250 ? 3.384 -26.820 -37.631 1.00 20.58 244 ILE A C 1
ATOM 1901 O O . ILE A 1 250 ? 3.530 -25.677 -38.085 1.00 24.32 244 ILE A O 1
ATOM 1906 N N . GLU A 1 251 ? 2.400 -27.146 -36.799 1.00 21.50 245 GLU A N 1
ATOM 1907 C CA . GLU A 1 251 ? 1.485 -26.137 -36.277 1.00 18.41 245 GLU A CA 1
ATOM 1908 C C . GLU A 1 251 ? 2.064 -25.550 -34.996 1.00 20.08 245 GLU A C 1
ATOM 1909 O O . GLU A 1 251 ? 2.613 -26.277 -34.161 1.00 19.96 245 GLU A O 1
ATOM 1915 N N . PHE A 1 252 ? 1.970 -24.226 -34.868 1.00 21.86 246 PHE A N 1
ATOM 1916 C CA . PHE A 1 252 ? 2.410 -23.506 -33.685 1.00 20.15 246 PHE A CA 1
ATOM 1917 C C . PHE A 1 252 ? 1.236 -22.808 -33.023 1.00 21.12 246 PHE A C 1
ATOM 1918 O O . PHE A 1 252 ? 0.264 -22.417 -33.676 1.00 23.46 246 PHE A O 1
ATOM 1926 N N . ASP A 1 253 ? 1.355 -22.648 -31.712 1.00 20.38 247 ASP A N 1
ATOM 1927 C CA . ASP A 1 253 ? 0.422 -21.833 -30.959 1.00 17.60 247 ASP A CA 1
ATOM 1928 C C . ASP A 1 253 ? 0.513 -20.372 -31.392 1.00 19.18 247 ASP A C 1
ATOM 1929 O O . ASP A 1 253 ? 1.606 -19.820 -31.556 1.00 22.66 247 ASP A O 1
ATOM 1934 N N . LEU A 1 254 ? -0.651 -19.743 -31.567 1.00 21.37 248 LEU A N 1
ATOM 1935 C CA . LEU A 1 254 ? -0.731 -18.374 -32.057 1.00 18.47 248 LEU A CA 1
ATOM 1936 C C . LEU A 1 254 ? -0.593 -17.312 -30.970 1.00 22.49 248 LEU A C 1
ATOM 1937 O O . LEU A 1 254 ? -0.410 -16.137 -31.312 1.00 26.82 248 LEU A O 1
ATOM 1942 N N . LEU A 1 255 ? -0.693 -17.682 -29.686 1.00 21.22 249 LEU A N 1
ATOM 1943 C CA . LEU A 1 255 ? -0.602 -16.704 -28.606 1.00 20.20 249 LEU A CA 1
ATOM 1944 C C . LEU A 1 255 ? 0.839 -16.368 -28.246 1.00 22.84 249 LEU A C 1
ATOM 1945 O O . LEU A 1 255 ? 1.163 -15.192 -28.017 1.00 22.70 249 LEU A O 1
ATOM 1950 N N . TYR A 1 256 ? 1.711 -17.378 -28.182 1.00 19.97 250 TYR A N 1
ATOM 1951 C CA . TYR A 1 256 ? 3.095 -17.204 -27.759 1.00 19.39 250 TYR A CA 1
ATOM 1952 C C . TYR A 1 256 ? 4.095 -17.586 -28.836 1.00 19.82 250 TYR A C 1
ATOM 1953 O O . TYR A 1 256 ? 5.026 -16.826 -29.125 1.00 19.41 250 TYR A O 1
ATOM 1962 N N . ASP A 1 257 ? 3.956 -18.777 -29.420 1.00 18.70 251 ASP A N 1
ATOM 1963 C CA . ASP A 1 257 ? 5.038 -19.274 -30.257 1.00 19.83 251 ASP A CA 1
ATOM 1964 C C . ASP A 1 257 ? 5.164 -18.500 -31.563 1.00 20.35 251 ASP A C 1
ATOM 1965 O O . ASP A 1 257 ? 6.275 -18.342 -32.072 1.00 21.12 251 ASP A O 1
ATOM 1970 N N . ILE A 1 258 ? 4.062 -18.021 -32.143 1.00 19.26 252 ILE A N 1
ATOM 1971 C CA . ILE A 1 258 ? 4.214 -17.342 -33.432 1.00 21.45 252 ILE A CA 1
ATOM 1972 C C . ILE A 1 258 ? 4.923 -16.000 -33.248 1.00 22.37 252 ILE A C 1
ATOM 1973 O O . ILE A 1 258 ? 5.761 -15.614 -34.068 1.00 22.51 252 ILE A O 1
ATOM 1978 N N . LEU A 1 259 ? 4.656 -15.304 -32.135 1.00 19.53 253 LEU A N 1
ATOM 1979 C CA . LEU A 1 259 ? 5.453 -14.123 -31.794 1.00 18.18 253 LEU A CA 1
ATOM 1980 C C . LEU A 1 259 ? 6.907 -14.501 -31.535 1.00 19.59 253 LEU A C 1
ATOM 1981 O O . LEU A 1 259 ? 7.834 -13.835 -32.012 1.00 20.26 253 LEU A O 1
ATOM 1986 N N . GLY A 1 260 ? 7.125 -15.568 -30.763 1.00 20.31 254 GLY A N 1
ATOM 1987 C CA . GLY A 1 260 ? 8.486 -15.991 -30.472 1.00 18.97 254 GLY A CA 1
ATOM 1988 C C . GLY A 1 260 ? 9.270 -16.305 -31.731 1.00 19.23 254 GLY A C 1
ATOM 1989 O O . GLY A 1 260 ? 10.411 -15.870 -31.891 1.00 18.55 254 GLY A O 1
ATOM 1990 N N . LEU A 1 261 ? 8.664 -17.065 -32.647 1.00 18.84 255 LEU A N 1
ATOM 1991 C CA . LEU A 1 261 ? 9.327 -17.340 -33.923 1.00 18.85 255 LEU A CA 1
ATOM 1992 C C . LEU A 1 261 ? 9.604 -16.064 -34.693 1.00 20.06 255 LEU A C 1
ATOM 1993 O O . LEU A 1 261 ? 10.673 -15.922 -35.302 1.00 21.66 255 LEU A O 1
ATOM 1998 N N . SER A 1 262 ? 8.639 -15.136 -34.708 1.00 18.32 256 SER A N 1
ATOM 1999 C CA . SER A 1 262 ? 8.799 -13.917 -35.489 1.00 20.12 256 SER A CA 1
ATOM 2000 C C . SER A 1 262 ? 10.005 -13.130 -35.002 1.00 24.23 256 SER A C 1
ATOM 2001 O O . SER A 1 262 ? 10.771 -12.588 -35.805 1.00 25.89 256 SER A O 1
ATOM 2004 N N . ILE A 1 263 ? 10.210 -13.102 -33.685 1.00 21.54 257 ILE A N 1
ATOM 2005 C CA . ILE A 1 263 ? 11.367 -12.423 -33.108 1.00 20.71 257 ILE A CA 1
ATOM 2006 C C . ILE A 1 263 ? 12.656 -13.187 -33.392 1.00 22.00 257 ILE A C 1
ATOM 2007 O O . ILE A 1 263 ? 13.663 -12.594 -33.797 1.00 26.18 257 ILE A O 1
ATOM 2012 N N . ALA A 1 264 ? 12.662 -14.505 -33.131 1.00 19.62 258 ALA A N 1
ATOM 2013 C CA . ALA A 1 264 ? 13.870 -15.301 -33.313 1.00 18.67 258 ALA A CA 1
ATOM 2014 C C . ALA A 1 264 ? 14.369 -15.226 -34.749 1.00 23.68 258 ALA A C 1
ATOM 2015 O O . ALA A 1 264 ? 15.582 -15.154 -34.994 1.00 25.49 258 ALA A O 1
ATOM 2017 N N . LEU A 1 265 ? 13.444 -15.227 -35.714 1.00 23.23 259 LEU A N 1
ATOM 2018 C CA . LEU A 1 265 ? 13.829 -15.202 -37.121 1.00 24.91 259 LEU A CA 1
ATOM 2019 C C . LEU A 1 265 ? 14.391 -13.859 -37.560 1.00 31.10 259 LEU A C 1
ATOM 2020 O O . LEU A 1 265 ? 14.991 -13.787 -38.634 1.00 33.39 259 LEU A O 1
ATOM 2025 N N . LYS A 1 266 ? 14.233 -12.803 -36.764 1.00 29.75 260 LYS A N 1
ATOM 2026 C CA . LYS A 1 266 ? 14.811 -11.511 -37.100 1.00 33.77 260 LYS A CA 1
ATOM 2027 C C . LYS A 1 266 ? 16.166 -11.264 -36.440 1.00 34.81 260 LYS A C 1
ATOM 2028 O O . LYS A 1 266 ? 16.831 -10.281 -36.780 1.00 42.55 260 LYS A O 1
ATOM 2032 N N . GLN A 1 267 ? 16.600 -12.134 -35.534 1.00 27.29 261 GLN A N 1
ATOM 2033 C CA . GLN A 1 267 ? 17.889 -11.985 -34.862 1.00 33.05 261 GLN A CA 1
ATOM 2034 C C . GLN A 1 267 ? 19.024 -12.539 -35.708 1.00 33.67 261 GLN A C 1
ATOM 2035 O O . GLN A 1 267 ? 18.852 -13.502 -36.460 1.00 39.58 261 GLN A O 1
ATOM 2041 N N . GLU A 1 268 ? 20.203 -11.938 -35.556 1.00 26.26 262 GLU A N 1
ATOM 2042 C CA . GLU A 1 268 ? 21.443 -12.515 -36.055 1.00 29.14 262 GLU A CA 1
ATOM 2043 C C . GLU A 1 268 ? 22.011 -13.436 -34.981 1.00 36.97 262 GLU A C 1
ATOM 2044 O O . GLU A 1 268 ? 22.388 -12.974 -33.900 1.00 49.21 262 GLU A O 1
ATOM 2050 N N . TRP A 1 269 ? 22.066 -14.728 -35.267 1.00 27.35 263 TRP A N 1
ATOM 2051 C CA . TRP A 1 269 ? 22.530 -15.712 -34.300 1.00 22.98 263 TRP A CA 1
ATOM 2052 C C . TRP A 1 269 ? 23.998 -16.028 -34.570 1.00 26.73 263 TRP A C 1
ATOM 2053 O O . TRP A 1 269 ? 24.388 -16.228 -35.723 1.00 32.85 263 TRP A O 1
ATOM 2064 N N . LYS A 1 270 ? 24.819 -16.018 -33.516 1.00 25.24 264 LYS A N 1
ATOM 2065 C CA . LYS A 1 270 ? 26.232 -16.354 -33.652 1.00 30.46 264 LYS A CA 1
ATOM 2066 C C . LYS A 1 270 ? 26.507 -17.838 -33.435 1.00 27.02 264 LYS A C 1
ATOM 2067 O O . LYS A 1 270 ? 27.643 -18.285 -33.634 1.00 35.22 264 LYS A O 1
ATOM 2069 N N . LYS A 1 271 ? 25.501 -18.589 -33.034 1.00 23.46 265 LYS A N 1
ATOM 2070 C CA . LYS A 1 271 ? 25.525 -20.030 -32.834 1.00 23.61 265 LYS A CA 1
ATOM 2071 C C . LYS A 1 271 ? 24.309 -20.607 -33.533 1.00 24.57 265 LYS A C 1
ATOM 2072 O O . LYS A 1 271 ? 23.338 -19.886 -33.797 1.00 25.63 265 LYS A O 1
ATOM 2078 N N . PRO A 1 272 ? 24.319 -21.903 -33.850 1.00 23.22 266 PRO A N 1
ATOM 2079 C CA . PRO A 1 272 ? 23.087 -22.537 -34.334 1.00 21.26 266 PRO A CA 1
ATOM 2080 C C . PRO A 1 272 ? 21.965 -22.319 -33.330 1.00 20.98 266 PRO A C 1
ATOM 2081 O O . PRO A 1 272 ? 22.180 -22.339 -32.118 1.00 23.43 266 PRO A O 1
ATOM 2085 N N . LEU A 1 273 ? 20.770 -22.079 -33.843 1.00 19.34 267 LEU A N 1
ATOM 2086 C CA . LEU A 1 273 ? 19.609 -21.768 -33.017 1.00 21.11 267 LEU A CA 1
ATOM 2087 C C . LEU A 1 273 ? 18.764 -23.015 -32.800 1.00 18.04 267 LEU A C 1
ATOM 2088 O O . LEU A 1 273 ? 18.382 -23.684 -33.764 1.00 19.33 267 LEU A O 1
ATOM 2093 N N . LEU A 1 274 ? 18.456 -23.313 -31.536 1.00 15.99 268 LEU A N 1
ATOM 2094 C CA . LEU A 1 274 ? 17.451 -24.317 -31.188 1.00 16.13 268 LEU A CA 1
ATOM 2095 C C . LEU A 1 274 ? 16.223 -23.581 -30.657 1.00 14.91 268 LEU A C 1
ATOM 2096 O O . LEU A 1 274 ? 16.287 -22.941 -29.599 1.00 17.78 268 LEU A O 1
ATOM 2101 N N . TYR A 1 275 ? 15.116 -23.678 -31.398 1.00 15.82 269 TYR A N 1
ATOM 2102 C CA . TYR A 1 275 ? 13.825 -23.123 -30.999 1.00 15.66 269 TYR A CA 1
ATOM 2103 C C . TYR A 1 275 ? 13.027 -24.205 -30.271 1.00 16.48 269 TYR A C 1
ATOM 2104 O O . TYR A 1 275 ? 12.868 -25.304 -30.803 1.00 18.74 269 TYR A O 1
ATOM 2113 N N . ILE A 1 276 ? 12.515 -23.905 -29.073 1.00 15.56 270 ILE A N 1
ATOM 2114 C CA . ILE A 1 276 ? 11.742 -24.897 -28.311 1.00 16.48 270 ILE A CA 1
ATOM 2115 C C . ILE A 1 276 ? 10.260 -24.755 -28.665 1.00 15.52 270 ILE A C 1
ATOM 2116 O O . ILE A 1 276 ? 9.650 -23.724 -28.375 1.00 16.18 270 ILE A O 1
ATOM 2121 N N . HIS A 1 277 ? 9.677 -25.789 -29.293 1.00 14.93 271 HIS A N 1
ATOM 2122 C CA . HIS A 1 277 ? 8.244 -25.774 -29.579 1.00 14.79 271 HIS A CA 1
ATOM 2123 C C . HIS A 1 277 ? 7.481 -25.810 -28.256 1.00 17.72 271 HIS A C 1
ATOM 2124 O O . HIS A 1 277 ? 7.741 -26.668 -27.408 1.00 18.03 271 HIS A O 1
ATOM 2131 N N . GLN A 1 278 ? 6.523 -24.899 -28.078 1.00 14.99 272 GLN A N 1
ATOM 2132 C CA . GLN A 1 278 ? 5.765 -24.813 -26.829 1.00 16.24 272 GLN A CA 1
ATOM 2133 C C . GLN A 1 278 ? 4.491 -25.658 -26.832 1.00 17.75 272 GLN A C 1
ATOM 2134 O O . GLN A 1 278 ? 3.817 -25.747 -25.791 1.00 16.86 272 GLN A O 1
ATOM 2140 N N . GLY A 1 279 ? 4.154 -26.295 -27.951 1.00 18.12 273 GLY A N 1
ATOM 2141 C CA . GLY A 1 279 ? 2.925 -27.060 -28.004 1.00 19.82 273 GLY A CA 1
ATOM 2142 C C . GLY A 1 279 ? 1.710 -26.167 -27.832 1.00 21.18 273 GLY A C 1
ATOM 2143 O O . GLY A 1 279 ? 1.686 -25.004 -28.260 1.00 19.36 273 GLY A O 1
ATOM 2144 N N . GLY A 1 280 ? 0.673 -26.728 -27.214 1.00 21.83 274 GLY A N 1
ATOM 2145 C CA . GLY A 1 280 ? -0.543 -25.978 -26.951 1.00 23.95 274 GLY A CA 1
ATOM 2146 C C . GLY A 1 280 ? -1.375 -25.645 -28.174 1.00 25.16 274 GLY A C 1
ATOM 2147 O O . GLY A 1 280 ? -2.132 -24.668 -28.150 1.00 29.09 274 GLY A O 1
ATOM 2148 N N . ILE A 1 281 ? -1.270 -26.430 -29.249 1.00 25.90 275 ILE A N 1
ATOM 2149 C CA . ILE A 1 281 ? -1.984 -26.027 -30.458 1.00 30.55 275 ILE A CA 1
ATOM 2150 C C . ILE A 1 281 ? -3.486 -26.253 -30.332 1.00 28.75 275 ILE A C 1
ATOM 2151 O O . ILE A 1 281 ? -4.257 -25.673 -31.103 1.00 29.48 275 ILE A O 1
ATOM 2156 N N . LEU A 1 282 ? -3.937 -27.070 -29.374 1.00 27.49 276 LEU A N 1
ATOM 2157 C CA . LEU A 1 282 ? -5.374 -27.196 -29.164 1.00 30.18 276 LEU A CA 1
ATOM 2158 C C . LEU A 1 282 ? -5.981 -25.897 -28.651 1.00 29.64 276 LEU A C 1
ATOM 2159 O O . LEU A 1 282 ? -7.188 -25.682 -28.805 1.00 37.10 276 LEU A O 1
ATOM 2161 N N . GLY A 1 283 ? -5.172 -25.019 -28.066 1.00 34.92 277 GLY A N 1
ATOM 2162 C CA . GLY A 1 283 ? -5.651 -23.701 -27.708 1.00 37.76 277 GLY A CA 1
ATOM 2163 C C . GLY A 1 283 ? -5.848 -22.758 -28.873 1.00 40.36 277 GLY A C 1
ATOM 2164 O O . GLY A 1 283 ? -6.352 -21.650 -28.673 1.00 44.45 277 GLY A O 1
ATOM 2165 N N . ASN A 1 284 ? -5.463 -23.157 -30.088 1.00 31.34 278 ASN A N 1
ATOM 2166 C CA . ASN A 1 284 ? -5.608 -22.266 -31.230 1.00 29.38 278 ASN A CA 1
ATOM 2167 C C . ASN A 1 284 ? -7.054 -22.061 -31.643 1.00 37.68 278 ASN A C 1
ATOM 2168 O O . ASN A 1 284 ? -7.318 -21.155 -32.439 1.00 36.26 278 ASN A O 1
ATOM 2173 N N . SER A 1 285 ? -7.984 -22.879 -31.136 1.00 43.61 279 SER A N 1
ATOM 2174 C CA . SER A 1 285 ? -9.395 -22.717 -31.479 1.00 45.65 279 SER A CA 1
ATOM 2175 C C . SER A 1 285 ? -9.848 -21.282 -31.256 1.00 43.96 279 SER A C 1
ATOM 2176 O O . SER A 1 285 ? -10.468 -20.668 -32.130 1.00 48.91 279 SER A O 1
ATOM 2178 N N . THR A 1 286 ? -9.523 -20.725 -30.088 1.00 43.93 280 THR A N 1
ATOM 2179 C CA . THR A 1 286 ? -10.008 -19.395 -29.741 1.00 49.45 280 THR A CA 1
ATOM 2180 C C . THR A 1 286 ? -9.349 -18.320 -30.595 1.00 46.78 280 THR A C 1
ATOM 2181 O O . THR A 1 286 ? -10.034 -17.422 -31.096 1.00 49.44 280 THR A O 1
ATOM 2183 N N . MET A 1 287 ? -8.025 -18.397 -30.791 1.00 42.90 281 MET A N 1
ATOM 2184 C CA . MET A 1 287 ? -7.354 -17.368 -31.582 1.00 41.65 281 MET A CA 1
ATOM 2185 C C . MET A 1 287 ? -7.804 -17.398 -33.038 1.00 41.47 281 MET A C 1
ATOM 2186 O O . MET A 1 287 ? -8.031 -16.345 -33.640 1.00 39.63 281 MET A O 1
ATOM 2191 N N . LEU A 1 288 ? -7.939 -18.589 -33.624 1.00 41.10 282 LEU A N 1
ATOM 2192 C CA . LEU A 1 288 ? -8.330 -18.667 -35.028 1.00 39.14 282 LEU A CA 1
ATOM 2193 C C . LEU A 1 288 ? -9.671 -17.992 -35.287 1.00 49.49 282 LEU A C 1
ATOM 2194 O O . LEU A 1 288 ? -9.879 -17.424 -36.367 1.00 49.25 282 LEU A O 1
ATOM 2199 N N . GLU A 1 289 ? -10.587 -18.034 -34.316 1.00 47.24 283 GLU A N 1
ATOM 2200 C CA . GLU A 1 289 ? -11.837 -17.292 -34.455 1.00 47.64 283 GLU A CA 1
ATOM 2201 C C . GLU A 1 289 ? -11.573 -15.801 -34.627 1.00 50.86 283 GLU A C 1
ATOM 2202 O O . GLU A 1 289 ? -12.269 -15.123 -35.392 1.00 54.08 283 GLU A O 1
ATOM 2204 N N . ARG A 1 290 ? -10.568 -15.270 -33.929 1.00 46.35 284 ARG A N 1
ATOM 2205 C CA . ARG A 1 290 ? -10.239 -13.856 -34.068 1.00 47.82 284 ARG A CA 1
ATOM 2206 C C . ARG A 1 290 ? -9.572 -13.533 -35.395 1.00 49.03 284 ARG A C 1
ATOM 2207 O O . ARG A 1 290 ? -9.425 -12.349 -35.719 1.00 55.86 284 ARG A O 1
ATOM 2215 N N . TYR A 1 291 ? -9.164 -14.543 -36.156 1.00 43.85 285 TYR A N 1
ATOM 2216 C CA . TYR A 1 291 ? -8.498 -14.329 -37.433 1.00 44.77 285 TYR A CA 1
ATOM 2217 C C . TYR A 1 291 ? -9.474 -14.421 -38.599 1.00 52.96 285 TYR A C 1
ATOM 2218 O O . TYR A 1 291 ? -9.322 -13.714 -39.593 1.00 56.97 285 TYR A O 1
#

Solvent-accessible surface area: 13591 Å² total

B-factor: mean 31.64, std 13.33, range [12.6, 82.09]

Radius of gyration: 18.73 Å; Cα contacts (8 Å, |Δi|>4): 500; chains: 1; bounding box: 52×50×50 Å

Organism: Campylobacter jejuni (NCBI:txid197)

Nearest PDB structures (foldseek):
  9jqf-assembly1_A  TM=1.004E+00  e=2.075E-61  Campylobacter jejuni
  4lma-assembly1_B  TM=6.796E-01  e=1.178E-08  Microcystis aeruginosa PCC 7806
  4aec-assembly1_B  TM=6.901E-01  e=2.061E-08  Arabidopsis thaliana
  3vbe-assembly1_A  TM=6.866E-01  e=7.135E-08  Glycine max
  1z7y-assembly1_A  TM=6.401E-01  e=8.555E-07  Arabidopsis thaliana

InterPro domains:
  IPR027278 1-aminocyclopropane-1-carboxylate deaminase/D-cysteine desulfhydrase [PTHR43780] (8-286)
  IPR036052 Tryptophan synthase beta chain-like, PALP domain superfamily [G3DSA:3.40.50.1100] (4-178)
  IPR036052 Tryptophan synthase beta chain-like, PALP domain superfamily [G3DSA:3.40.50.1100] (34-133)
  IPR036052 Tryptophan synthase beta chain-like, PALP domain superfam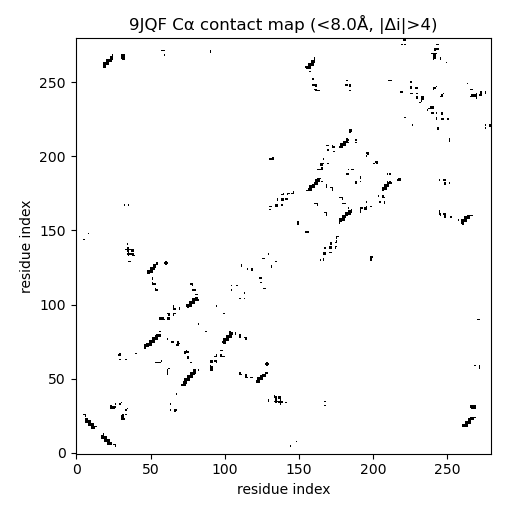ily [SSF53686] (8-287)

Secondary structure (DSSP, 8-state):
--------EEEEEETTEEEEEE-GGGS-SS-----TTHHHHHS-PPTT-EEEEES-TT-HHHHHHHHHHHHTT-EEEEEEEPPPHHHHH--HHHHHHTT-EEEEETT---HHHHHHHT--TT-EE--GGG-SGGGHHHHHHHHHHHHHHHHHHT---EEE--BSSSHHHHHHHHH-SS-EEE-BSSS-HHHHHHHHHHH-TT--GGGEEE---SS---TT---HHHHHHHHHHHHHH-----TTTHHHHHHHHTTS--SS-EEEE----GGGHHHHHHH-

Sequence (280 aa):
NFIKTISPIQKINFNGFEFYIKRDDLLGEINGNARKLAFYIHQRYPKNQSFVSYGGSQSNALAALSIFAKQRSYKLVFACEKISTFLKNNNYALALENGVDFVENIHSLSLKQFALSLCKKDDVFIEQGIANLEAQYGYMELAQEIQMQSSQSSLKLDFDIFLPSGTGTSAAFLAKYSKFKVFTCACVGDIKYLKKQILTLDPSYDFSNLEFLTSDKKYHFAKPYKEFYELYMDLKLKCNIEFDLLYDILGLSIALKQEWKKPLLYIHQGGILGNSTMLERY

Foldseek 3Di:
DDDDDAFDWAWDADPNAIFIERPQLPVPQQTFLVLLCPLVLPDDAPAQAEEFEEDDLLDLVLLNVLCVCLVRNYAYEYEYEDDDPVVVVPVNVNSVVSPHHYDYPVVPDDRLVVRVVVADPRHHYQYYVSLAPSRLVSLLVVQVVCVVVCVVVVFQAEEEEEDDLCSNQLSNQVRHPHAYEYEHLADHPVNSVVSVCVRPVPRDCPRYHYFDDPDDDHFLADDPVLVVQQVCCCPVVVDHAASRIVSVRVVRVVPDDDPTRYYYYGRHPCVSCPVSVVND